Protein AF-A0A9P5SWY0-F1 (afdb_monomer_lite)

Radius of gyration: 19.86 Å; chains: 1; bounding box: 47×44×48 Å

pLDDT: mean 89.3, std 9.1, range [35.5, 97.38]

Sequence (247 aa):
MPRSNERQYQMNRAARQQSATNFVGSQLTKLFLGIHLFTSHPTWGAGDLTKNRATKYGKIRHRDEVYKDIGYTYLVTGVDEAIQDFVLAYHLSGIRRWRHFQRNFEVNVPRVRVPPARVPDLMLVEERLGYRFTDRGLLLQALTKTANPDEPCPTYDRLEYLGDAVLDQVATDLWIARGYDLRKLRDIVSESTCNKAWQAICIESGLWRYILGCDNNNNNNIAAMRAALESEKAQAPDSAYWKRVGK

Foldseek 3Di:
DCLVVLLLVLLLVLLVDLLSQLVLLVLLLLQLLLLVCVLVPVPDFLVRSVVCCVPVQVDFPPSSVLSNVLSSCCSNPRDFRSQQSSCVRRVDPQDHGPVSSVVSCVPRHDQFDDDPVCVVVLVVVCVLVVHDDPRCLLVLQCQECDADPVRGHHHCSSVVSNVLSVQLSVLLSVCSSVNHDSVCSVVSSCLCSDPQLVLVVCLVSVVNVSRPPDDPVVVVVSVVSVVVLVVLCVVDPPVCSSVVSSD

Secondary structure (DSSP, 8-state):
-THHHHHHHHHHHHHT-HHHHHHHHHHHHHHHHHHHHHHH-TT--HHHHHHHHHTTTT--TTHHHHHHHHHHHHHHT-HHHHHHHHHHHHT-TT--SHHHHHHHHHHHSPPPPPPGGGHHHHHHHHHHHT---S-HHHHHHHTBSS--SSS----THHHHHHHHHHHHHHHHHHHHHTT--GGGHHHHHHHHT-HHHHHHHHHHTTGGGG-BT--HHHHHHHHHHHHHHHHHHHHS-HHHHHHHHT-

Structure (mmCIF, N/CA/C/O backbone):
data_AF-A0A9P5SWY0-F1
#
_entry.id   AF-A0A9P5SWY0-F1
#
loop_
_atom_site.group_PDB
_atom_site.id
_atom_site.type_symbol
_atom_site.label_atom_id
_atom_site.label_alt_id
_atom_site.label_comp_id
_atom_site.label_asym_id
_atom_site.label_entity_id
_atom_site.label_seq_id
_atom_site.pdbx_PDB_ins_code
_atom_site.Cartn_x
_atom_site.Cartn_y
_atom_site.Cartn_z
_atom_site.occupancy
_atom_site.B_iso_or_equiv
_atom_site.auth_seq_id
_atom_site.auth_comp_id
_atom_site.auth_asym_id
_atom_site.auth_atom_id
_atom_site.pdbx_PDB_model_num
ATOM 1 N N . MET A 1 1 ? -18.804 -22.043 4.637 1.00 35.50 1 MET A N 1
ATOM 2 C CA . MET A 1 1 ? -17.580 -21.868 5.458 1.00 35.50 1 MET A CA 1
ATOM 3 C C . MET A 1 1 ? -17.845 -20.768 6.490 1.00 35.50 1 MET A C 1
ATOM 5 O O . MET A 1 1 ? -18.121 -19.657 6.060 1.00 35.50 1 MET A O 1
ATOM 9 N N . PRO A 1 2 ? -17.789 -21.025 7.809 1.00 43.34 2 PRO A N 1
ATOM 10 C CA . PRO A 1 2 ? -18.298 -20.131 8.873 1.00 43.34 2 PRO A CA 1
ATOM 11 C C . PRO A 1 2 ? -17.499 -18.827 9.118 1.00 43.34 2 PRO A C 1
ATOM 13 O O . PRO A 1 2 ? -17.709 -18.149 10.119 1.00 43.34 2 PRO A O 1
ATOM 16 N N . ARG A 1 3 ? -16.565 -18.467 8.224 1.00 56.28 3 ARG A N 1
ATOM 17 C CA . ARG A 1 3 ? -15.521 -17.445 8.449 1.00 56.28 3 ARG A CA 1
ATOM 18 C C . ARG A 1 3 ? -16.015 -15.992 8.407 1.00 56.28 3 ARG A C 1
ATOM 20 O O . ARG A 1 3 ? -15.334 -15.116 8.931 1.00 56.28 3 ARG A O 1
ATOM 27 N N . SER A 1 4 ? -17.171 -15.716 7.798 1.00 66.06 4 SER A N 1
ATOM 28 C CA . SER A 1 4 ? -17.721 -14.351 7.722 1.00 66.06 4 SER A CA 1
ATOM 29 C C . SER A 1 4 ? -18.200 -13.846 9.085 1.00 66.06 4 SER A C 1
ATOM 31 O O . SER A 1 4 ? -17.926 -12.703 9.442 1.00 66.06 4 SER A O 1
ATOM 33 N N . ASN A 1 5 ? -18.856 -14.709 9.868 1.00 81.38 5 ASN A N 1
ATOM 34 C CA . ASN A 1 5 ? -19.452 -14.331 11.151 1.00 81.38 5 ASN A CA 1
ATOM 35 C C . ASN A 1 5 ? -18.382 -14.057 12.210 1.00 81.38 5 ASN A C 1
ATOM 37 O O . ASN A 1 5 ? -18.497 -13.100 12.970 1.00 81.38 5 ASN A O 1
ATOM 41 N N . GLU A 1 6 ? -17.313 -14.856 12.224 1.00 86.75 6 GLU A N 1
ATOM 42 C CA . GLU A 1 6 ? -16.191 -14.656 13.142 1.00 86.75 6 GLU A CA 1
ATOM 43 C C . GLU A 1 6 ? -15.409 -13.382 12.807 1.00 86.75 6 GLU A C 1
ATOM 45 O O . GLU A 1 6 ? -15.147 -12.575 13.697 1.00 86.75 6 GLU A O 1
ATOM 50 N N . ARG A 1 7 ? -15.120 -13.132 11.520 1.00 86.69 7 ARG A N 1
ATOM 51 C CA . ARG A 1 7 ? -14.480 -11.880 11.091 1.00 86.69 7 ARG A CA 1
ATOM 52 C C . ARG A 1 7 ? -15.307 -10.666 11.514 1.00 86.69 7 ARG A C 1
ATOM 54 O O . ARG A 1 7 ? -14.761 -9.758 12.134 1.00 86.69 7 ARG A O 1
ATOM 61 N N . GLN A 1 8 ? -16.609 -10.662 11.221 1.00 88.88 8 GLN A N 1
ATOM 62 C CA . GLN A 1 8 ? -17.485 -9.544 11.581 1.00 88.88 8 GLN A CA 1
ATOM 63 C C . GLN A 1 8 ? -17.579 -9.355 13.100 1.00 88.88 8 GLN A C 1
ATOM 65 O O . GLN A 1 8 ? -17.568 -8.227 13.587 1.00 88.88 8 GLN A O 1
ATOM 70 N N . TYR A 1 9 ? -17.612 -10.448 13.865 1.00 90.94 9 TYR A N 1
ATOM 71 C CA . TYR A 1 9 ? -17.572 -10.391 15.323 1.00 90.94 9 TYR A CA 1
ATOM 72 C C . TYR A 1 9 ? -16.304 -9.694 15.834 1.00 90.94 9 TYR A C 1
ATOM 74 O O . TYR A 1 9 ? -16.396 -8.808 16.688 1.00 90.94 9 TYR A O 1
ATOM 82 N N . GLN A 1 10 ? -15.130 -10.040 15.294 1.00 91.69 10 GLN A N 1
ATOM 83 C CA . GLN A 1 10 ? -13.875 -9.408 15.705 1.00 91.69 10 GLN A CA 1
ATOM 84 C C . GLN A 1 10 ? -13.824 -7.919 15.346 1.00 91.69 10 GLN A C 1
ATOM 86 O O . GLN A 1 10 ? -13.381 -7.114 16.169 1.00 91.69 10 GLN A O 1
ATOM 91 N N . MET A 1 11 ? -14.329 -7.541 14.168 1.00 90.56 11 MET A N 1
ATOM 92 C CA . MET A 1 11 ? -14.425 -6.136 13.751 1.00 90.56 11 MET A CA 1
ATOM 93 C C . MET A 1 11 ? -15.355 -5.341 14.683 1.00 90.56 11 MET A C 1
ATOM 95 O O . MET A 1 11 ? -14.953 -4.316 15.236 1.00 90.56 11 MET A O 1
ATOM 99 N N . ASN A 1 12 ? -16.543 -5.873 14.988 1.00 90.25 12 ASN A N 1
ATOM 100 C CA . ASN A 1 12 ? -17.485 -5.253 15.927 1.00 90.25 12 ASN A CA 1
ATOM 101 C C . ASN A 1 12 ? -16.911 -5.144 17.351 1.00 90.25 12 ASN A C 1
ATOM 103 O O . ASN A 1 12 ? -17.169 -4.172 18.061 1.00 90.25 12 ASN A O 1
ATOM 107 N N . ARG A 1 13 ? -16.119 -6.132 17.792 1.00 92.06 13 ARG A N 1
ATOM 108 C CA . ARG A 1 13 ? -15.402 -6.076 19.075 1.00 92.06 13 ARG A CA 1
ATOM 109 C C . ARG A 1 13 ? -14.381 -4.938 19.084 1.00 92.06 13 ARG A C 1
ATOM 111 O O . ARG A 1 13 ? -14.270 -4.246 20.096 1.00 92.06 13 ARG A O 1
ATOM 118 N N . ALA A 1 14 ? -13.663 -4.737 17.980 1.00 88.12 14 ALA A N 1
ATOM 119 C CA . ALA A 1 14 ? -12.695 -3.656 17.847 1.00 88.12 14 ALA A CA 1
ATOM 120 C C . ALA A 1 14 ? -13.348 -2.270 17.851 1.00 88.12 14 ALA A C 1
ATOM 122 O O . ALA A 1 14 ? -12.827 -1.368 18.503 1.00 88.12 14 ALA A O 1
ATOM 123 N N . ALA A 1 15 ? -14.526 -2.124 17.238 1.00 91.56 15 ALA A N 1
ATOM 124 C CA . ALA A 1 15 ? -15.272 -0.864 17.213 1.00 91.56 15 ALA A CA 1
ATOM 125 C C . ALA A 1 15 ? -15.624 -0.323 18.616 1.00 91.56 15 ALA A C 1
ATOM 127 O O . ALA A 1 15 ? -15.806 0.877 18.796 1.00 91.56 15 ALA A O 1
ATOM 128 N N . ARG A 1 16 ? -15.684 -1.192 19.635 1.00 91.19 16 ARG A N 1
ATOM 129 C CA . ARG A 1 16 ? -15.971 -0.810 21.031 1.00 91.19 16 ARG A CA 1
ATOM 130 C C . ARG A 1 16 ? -14.753 -0.272 21.788 1.00 91.19 16 ARG A C 1
ATOM 132 O O . ARG A 1 16 ? -14.904 0.187 22.917 1.00 91.19 16 ARG A O 1
ATOM 139 N N . GLN A 1 17 ? -13.551 -0.356 21.217 1.00 91.31 17 GLN A N 1
ATOM 140 C CA . GLN A 1 17 ? -12.315 0.087 21.863 1.00 91.31 17 GLN A CA 1
ATOM 141 C C . GLN A 1 17 ? -11.783 1.353 21.199 1.00 91.31 17 GLN A C 1
ATOM 143 O O . GLN A 1 17 ? -11.346 1.332 20.051 1.00 91.31 17 GLN A O 1
ATOM 148 N N . GLN A 1 18 ? -11.742 2.450 21.955 1.00 88.12 18 GLN A N 1
ATOM 149 C CA . GLN A 1 18 ? -11.341 3.755 21.427 1.00 88.12 18 GLN A CA 1
ATOM 150 C C . GLN A 1 18 ? -9.896 3.787 20.895 1.00 88.12 18 GLN A C 1
ATOM 152 O O . GLN A 1 18 ? -9.595 4.511 19.948 1.00 88.12 18 GLN A O 1
ATOM 157 N N . SER A 1 19 ? -8.989 3.001 21.482 1.00 89.56 19 SER A N 1
ATOM 158 C CA . SER A 1 19 ? -7.614 2.865 20.987 1.00 89.56 19 SER A CA 1
ATOM 159 C C . SER A 1 19 ? -7.559 2.189 19.614 1.00 89.56 19 SER A C 1
ATOM 161 O O . SER A 1 19 ? -6.777 2.610 18.761 1.00 89.56 19 SER A O 1
ATOM 163 N N . ALA A 1 20 ? -8.403 1.179 19.389 1.00 92.12 20 ALA A N 1
ATOM 164 C CA . ALA A 1 20 ? -8.483 0.456 18.127 1.00 92.12 20 ALA A CA 1
ATOM 165 C C . ALA A 1 20 ? -9.110 1.322 17.032 1.00 92.12 20 ALA A C 1
ATOM 167 O O . ALA A 1 20 ? -8.523 1.434 15.960 1.00 92.12 20 ALA A O 1
ATOM 168 N N . THR A 1 21 ? -10.236 1.991 17.308 1.00 95.44 21 THR A N 1
ATOM 169 C CA . THR A 1 21 ? -10.883 2.879 16.325 1.00 95.44 21 THR A CA 1
ATOM 170 C C . THR A 1 21 ? -9.955 4.013 15.903 1.00 95.44 21 THR A C 1
ATOM 172 O O . THR A 1 21 ? -9.763 4.227 14.711 1.00 95.44 21 THR A O 1
ATOM 175 N N . ASN A 1 22 ? -9.282 4.671 16.852 1.00 95.00 22 ASN A N 1
ATOM 176 C CA . ASN A 1 22 ? -8.323 5.731 16.538 1.00 95.00 22 ASN A CA 1
ATOM 177 C C . ASN A 1 22 ? -7.154 5.231 15.670 1.00 95.00 22 ASN A C 1
ATOM 179 O O . ASN A 1 22 ? -6.753 5.893 14.715 1.00 95.00 22 ASN A O 1
ATOM 183 N N . PHE A 1 23 ? -6.596 4.058 15.987 1.00 95.94 23 PHE A N 1
ATOM 184 C CA . PHE A 1 23 ? -5.501 3.489 15.203 1.00 95.94 23 PHE A CA 1
ATOM 185 C C . PHE A 1 23 ? -5.958 3.101 13.791 1.00 95.94 23 PHE A C 1
ATOM 187 O O . PHE A 1 23 ? -5.350 3.542 12.819 1.00 95.94 23 PHE A O 1
ATOM 194 N N . VAL A 1 24 ? -7.067 2.367 13.668 1.00 96.94 24 VAL A N 1
ATOM 195 C CA . VAL A 1 24 ? -7.646 1.966 12.376 1.00 96.94 24 VAL A CA 1
ATOM 196 C C . VAL A 1 24 ? -7.961 3.189 11.516 1.00 96.94 24 VAL A C 1
ATOM 198 O O . VAL A 1 24 ? -7.563 3.242 10.356 1.00 96.94 24 VAL A O 1
ATOM 201 N N . GLY A 1 25 ? -8.593 4.218 12.083 1.00 96.81 25 GLY A N 1
ATOM 202 C CA . GLY A 1 25 ? -8.879 5.446 11.349 1.00 96.81 25 GLY A CA 1
ATOM 203 C C . GLY A 1 25 ? -7.636 6.222 10.929 1.00 96.81 25 GLY A C 1
ATOM 204 O O . GLY A 1 25 ? -7.621 6.795 9.840 1.00 96.81 25 GLY A O 1
ATOM 205 N N . SER A 1 26 ? -6.560 6.196 11.724 1.00 95.44 26 SER A N 1
ATOM 206 C CA . SER A 1 26 ? -5.282 6.788 11.308 1.00 95.44 26 SER A CA 1
ATOM 207 C C . SER A 1 26 ? -4.663 6.064 10.104 1.00 95.44 26 SER A C 1
ATOM 209 O O . SER A 1 26 ? -4.175 6.724 9.182 1.00 95.44 26 SER A O 1
ATOM 211 N N . GLN A 1 27 ? -4.753 4.728 10.055 1.00 96.12 27 GLN A N 1
ATOM 212 C CA . GLN A 1 27 ? -4.254 3.925 8.935 1.00 96.12 27 GLN A CA 1
ATOM 213 C C . GLN A 1 27 ? -5.110 4.123 7.677 1.00 96.12 27 GLN A C 1
ATOM 215 O O . GLN A 1 27 ? -4.572 4.378 6.598 1.00 96.12 27 GLN A O 1
ATOM 220 N N . LEU A 1 28 ? -6.437 4.131 7.821 1.00 96.38 28 LEU A N 1
ATOM 221 C CA . LEU A 1 28 ? -7.365 4.438 6.729 1.00 96.38 28 LEU A CA 1
ATOM 222 C C . LEU A 1 28 ? -7.162 5.842 6.177 1.00 96.38 28 LEU A C 1
ATOM 224 O O . LEU A 1 28 ? -7.135 6.026 4.967 1.00 96.38 28 LEU A O 1
ATOM 228 N N . THR A 1 29 ? -6.951 6.830 7.044 1.00 95.69 29 THR A N 1
ATOM 229 C CA . THR A 1 29 ? -6.637 8.193 6.613 1.00 95.69 29 THR A CA 1
ATOM 230 C C . THR A 1 29 ? -5.340 8.220 5.806 1.00 95.69 29 THR A C 1
ATOM 232 O O . THR A 1 29 ? -5.301 8.819 4.729 1.00 95.69 29 THR A O 1
ATOM 235 N N . LYS A 1 30 ? -4.276 7.557 6.290 1.00 95.50 30 LYS A N 1
ATOM 236 C CA . LYS A 1 30 ? -2.996 7.439 5.569 1.00 95.50 30 LYS A CA 1
ATOM 237 C C . LYS A 1 30 ? -3.209 6.822 4.183 1.00 95.50 30 LYS A C 1
ATOM 239 O O . LYS A 1 30 ? -2.647 7.333 3.212 1.00 95.50 30 LYS A O 1
ATOM 244 N N . LEU A 1 31 ? -4.040 5.782 4.091 1.00 96.56 31 LEU A N 1
ATOM 245 C CA . LEU A 1 31 ? -4.390 5.098 2.849 1.00 96.56 31 LEU A CA 1
ATOM 246 C C . LEU A 1 31 ? -5.219 5.980 1.907 1.00 96.56 31 LEU A C 1
ATOM 248 O O . LEU A 1 31 ? -4.793 6.225 0.782 1.00 96.56 31 LEU A O 1
ATOM 252 N N . PHE A 1 32 ? -6.371 6.491 2.342 1.00 95.56 32 PHE A N 1
ATOM 253 C CA . PHE A 1 32 ? -7.275 7.284 1.505 1.00 95.56 32 PHE A CA 1
ATOM 254 C C . PHE A 1 32 ? -6.622 8.572 1.019 1.00 95.56 32 PHE A C 1
ATOM 256 O O . PHE A 1 32 ? -6.723 8.913 -0.162 1.00 95.56 32 PHE A O 1
ATOM 263 N N . LEU A 1 33 ? -5.887 9.258 1.897 1.00 95.19 33 LEU A N 1
ATOM 264 C CA . LEU A 1 33 ? -5.133 10.436 1.499 1.00 95.19 33 LEU A CA 1
ATOM 265 C C . LEU A 1 33 ? -3.975 10.065 0.563 1.00 95.19 33 LEU A C 1
ATOM 267 O O . LEU A 1 33 ? -3.725 10.778 -0.406 1.00 95.19 33 LEU A O 1
ATOM 271 N N . GLY A 1 34 ? -3.308 8.931 0.797 1.00 95.94 34 GLY A N 1
ATOM 272 C CA . GLY A 1 34 ? -2.290 8.394 -0.105 1.00 95.94 34 GLY A CA 1
ATOM 273 C C . GLY A 1 34 ? -2.829 8.138 -1.514 1.00 95.94 34 GLY A C 1
ATOM 274 O O . GLY A 1 34 ? -2.243 8.617 -2.484 1.00 95.94 34 GLY A O 1
ATOM 275 N N . ILE A 1 35 ? -3.981 7.469 -1.632 1.00 95.56 35 ILE A N 1
ATOM 276 C CA . ILE A 1 35 ? -4.665 7.218 -2.910 1.00 95.56 35 ILE A CA 1
ATOM 277 C C . ILE A 1 35 ? -5.065 8.542 -3.572 1.00 95.56 35 ILE A C 1
ATOM 279 O O . ILE A 1 35 ? -4.830 8.730 -4.769 1.00 95.56 35 ILE A O 1
ATOM 283 N N . HIS A 1 36 ? -5.640 9.482 -2.811 1.00 94.38 36 HIS A N 1
ATOM 284 C CA . HIS A 1 36 ? -6.029 10.793 -3.331 1.00 94.38 36 HIS A CA 1
ATOM 285 C C . HIS A 1 36 ? -4.841 11.517 -3.969 1.00 94.38 36 HIS A C 1
ATOM 287 O O . HIS A 1 36 ? -4.921 11.928 -5.127 1.00 94.38 36 HIS A O 1
ATOM 293 N N . LEU A 1 37 ? -3.732 11.643 -3.238 1.00 94.75 37 LEU A N 1
ATOM 294 C CA . LEU A 1 37 ? -2.549 12.359 -3.707 1.00 94.75 37 LEU A CA 1
ATOM 295 C C . LEU A 1 37 ? -1.876 11.634 -4.873 1.00 94.75 37 LEU A C 1
ATOM 297 O O . LEU A 1 37 ? -1.524 12.273 -5.862 1.00 94.75 37 LEU A O 1
ATOM 301 N N . PHE A 1 38 ? -1.755 10.307 -4.795 1.00 95.62 38 PHE A N 1
ATOM 302 C CA . PHE A 1 38 ? -1.176 9.488 -5.859 1.00 95.62 38 PHE A CA 1
ATOM 303 C C . PHE A 1 38 ? -1.926 9.660 -7.188 1.00 95.62 38 PHE A C 1
ATOM 305 O O . PHE A 1 38 ? -1.303 9.831 -8.238 1.00 95.62 38 PHE A O 1
ATOM 312 N N . THR A 1 39 ? -3.261 9.652 -7.138 1.00 94.06 39 THR A N 1
ATOM 313 C CA . THR A 1 39 ? -4.117 9.745 -8.331 1.00 94.06 39 THR A CA 1
ATOM 314 C C . THR A 1 39 ? -4.359 11.176 -8.804 1.00 94.06 39 THR A C 1
ATOM 316 O O . THR A 1 39 ? -4.620 11.380 -9.983 1.00 94.06 39 THR A O 1
ATOM 319 N N . SER A 1 40 ? -4.275 12.182 -7.932 1.00 91.62 40 SER A N 1
ATOM 320 C CA . SER A 1 40 ? -4.563 13.583 -8.298 1.00 91.62 40 SER A CA 1
ATOM 321 C C . SER A 1 40 ? -3.312 14.366 -8.704 1.00 91.62 40 SER A C 1
ATOM 323 O O . SER A 1 40 ? -3.420 15.425 -9.319 1.00 91.62 40 SER A O 1
ATOM 325 N N . HIS A 1 41 ? -2.122 13.849 -8.388 1.00 93.25 41 HIS A N 1
ATOM 326 C CA . HIS A 1 41 ? -0.843 14.485 -8.697 1.00 93.25 41 HIS A CA 1
ATOM 327 C C . HIS A 1 41 ? 0.107 13.505 -9.409 1.00 93.25 41 HIS A C 1
ATOM 329 O O . HIS A 1 41 ? 1.083 13.038 -8.816 1.00 93.25 41 HIS A O 1
ATOM 335 N N . PRO A 1 42 ? -0.148 13.173 -10.691 1.00 91.75 42 PRO A N 1
ATOM 336 C CA . PRO A 1 42 ? 0.633 12.174 -11.425 1.00 91.75 42 PRO A CA 1
ATOM 337 C C . PRO A 1 42 ? 2.090 12.578 -11.685 1.00 91.75 42 PRO A C 1
ATOM 339 O O . PRO A 1 42 ? 2.921 11.709 -11.934 1.00 91.75 42 PRO A O 1
ATOM 342 N N . THR A 1 43 ? 2.409 13.870 -11.600 1.00 91.88 43 THR A N 1
ATOM 343 C CA . THR A 1 43 ? 3.763 14.410 -11.799 1.00 91.88 43 THR A CA 1
ATOM 344 C C . THR A 1 43 ? 4.585 14.499 -10.513 1.00 91.88 43 THR A C 1
ATOM 346 O O . THR A 1 43 ? 5.774 14.791 -10.577 1.00 91.88 43 THR A O 1
ATOM 349 N N . TRP A 1 44 ? 3.981 14.270 -9.344 1.00 95.12 44 TRP A N 1
ATOM 350 C CA . TRP A 1 44 ? 4.681 14.356 -8.061 1.00 95.12 44 TRP A CA 1
ATOM 351 C C . TRP A 1 44 ? 5.495 13.099 -7.781 1.00 95.12 44 TRP A C 1
ATOM 353 O O . TRP A 1 44 ? 4.976 11.983 -7.870 1.00 95.12 44 TRP A O 1
ATOM 363 N N . GLY A 1 45 ? 6.748 13.285 -7.364 1.00 94.88 45 GLY A N 1
ATOM 364 C CA . GLY A 1 45 ? 7.580 12.194 -6.865 1.00 94.88 45 GLY A CA 1
ATOM 365 C C . GLY A 1 45 ? 7.126 11.700 -5.486 1.00 94.88 45 GLY A C 1
ATOM 366 O O . GLY A 1 45 ? 6.315 12.334 -4.806 1.00 94.88 45 GLY A O 1
ATOM 367 N N . ALA A 1 46 ? 7.684 10.577 -5.028 1.00 95.50 46 ALA A N 1
ATOM 368 C CA . ALA A 1 46 ? 7.375 10.011 -3.708 1.00 95.50 46 ALA A CA 1
ATOM 369 C C . ALA A 1 46 ? 7.675 10.982 -2.548 1.00 95.50 46 ALA A C 1
ATOM 371 O O . ALA A 1 46 ? 6.919 11.055 -1.572 1.00 95.50 46 ALA A O 1
ATOM 372 N N . GLY A 1 47 ? 8.737 11.785 -2.679 1.00 96.31 47 GLY A N 1
ATOM 373 C CA . GLY A 1 47 ? 9.084 12.834 -1.718 1.00 96.31 47 GLY A CA 1
ATOM 374 C C . GLY A 1 47 ? 8.012 13.922 -1.614 1.00 96.31 47 GLY A C 1
ATOM 375 O O . GLY A 1 47 ? 7.599 14.277 -0.508 1.00 96.31 47 GLY A O 1
ATOM 376 N N . ASP A 1 48 ? 7.490 14.397 -2.748 1.00 97.12 48 ASP A N 1
ATOM 377 C CA . ASP A 1 48 ? 6.414 15.395 -2.782 1.00 97.12 48 ASP A CA 1
ATOM 378 C C . ASP A 1 48 ? 5.118 14.846 -2.188 1.00 97.12 48 ASP A C 1
ATOM 380 O O . ASP A 1 48 ? 4.472 15.526 -1.387 1.00 97.12 48 ASP A O 1
ATOM 384 N N . LEU A 1 49 ? 4.759 13.604 -2.530 1.00 97.00 49 LEU A N 1
ATOM 385 C CA . LEU A 1 49 ? 3.594 12.911 -1.974 1.00 97.00 49 LEU A CA 1
ATOM 386 C C . LEU A 1 49 ? 3.696 12.788 -0.446 1.00 97.00 49 LEU A C 1
ATOM 388 O O . LEU A 1 49 ? 2.740 13.083 0.276 1.00 97.00 49 LEU A O 1
ATOM 392 N N . THR A 1 50 ? 4.872 12.416 0.061 1.00 96.12 50 THR A N 1
ATOM 393 C CA . THR A 1 50 ? 5.142 12.285 1.500 1.00 96.12 50 THR A CA 1
ATOM 394 C C . THR A 1 50 ? 5.066 13.630 2.211 1.00 96.12 50 THR A C 1
ATOM 396 O O . THR A 1 50 ? 4.330 13.776 3.193 1.00 96.12 50 THR A O 1
ATOM 399 N N . LYS A 1 51 ? 5.761 14.641 1.682 1.00 95.94 51 LYS A N 1
ATOM 400 C CA . LYS A 1 51 ? 5.780 15.998 2.233 1.00 95.94 51 LYS A CA 1
ATOM 401 C C . LYS A 1 51 ? 4.378 16.596 2.284 1.00 95.94 51 LYS A C 1
ATOM 403 O O . LYS A 1 51 ? 3.970 17.111 3.324 1.00 95.94 51 LYS A O 1
ATOM 408 N N . ASN A 1 52 ? 3.621 16.524 1.190 1.00 94.62 52 ASN A N 1
ATOM 409 C CA . ASN A 1 52 ? 2.286 17.114 1.108 1.00 94.62 52 ASN A CA 1
ATOM 410 C C . ASN A 1 52 ? 1.252 16.358 1.953 1.00 94.62 52 ASN A C 1
ATOM 412 O O . ASN A 1 52 ? 0.394 17.006 2.558 1.00 94.62 52 ASN A O 1
ATOM 416 N N . ARG A 1 53 ? 1.366 15.026 2.081 1.00 94.38 53 ARG A N 1
ATOM 417 C CA . ARG A 1 53 ? 0.558 14.246 3.033 1.00 94.38 53 ARG A CA 1
ATOM 418 C C . ARG A 1 53 ? 0.802 14.703 4.468 1.00 94.38 53 ARG A C 1
ATOM 420 O O . ARG A 1 53 ? -0.156 14.894 5.199 1.00 94.38 53 ARG A O 1
ATOM 427 N N . ALA A 1 54 ? 2.054 14.925 4.868 1.00 90.25 54 ALA A N 1
ATOM 428 C CA . ALA A 1 54 ? 2.391 15.346 6.232 1.00 90.25 54 ALA A CA 1
ATOM 429 C C . ALA A 1 54 ? 2.057 16.820 6.536 1.00 90.25 54 ALA A C 1
ATOM 431 O O . ALA A 1 54 ? 1.929 17.207 7.698 1.00 90.25 54 ALA A O 1
ATOM 432 N N . THR A 1 55 ? 1.946 17.662 5.506 1.00 89.44 55 THR A N 1
ATOM 433 C CA . THR A 1 55 ? 1.805 19.114 5.669 1.00 89.44 55 THR A CA 1
ATOM 434 C C . THR A 1 55 ? 0.459 19.616 5.169 1.00 89.44 55 THR A C 1
ATOM 436 O O . THR A 1 55 ? -0.469 19.761 5.959 1.00 89.44 55 THR A O 1
ATOM 439 N N . LYS A 1 56 ? 0.358 19.893 3.868 1.00 83.38 56 LYS A N 1
ATOM 440 C CA . LYS A 1 56 ? -0.762 20.593 3.241 1.00 83.38 56 LYS A CA 1
ATOM 441 C C . LYS A 1 56 ? -2.092 19.865 3.416 1.00 83.38 56 LYS A C 1
ATOM 443 O O . LYS A 1 56 ? -3.089 20.519 3.688 1.00 83.38 56 LYS A O 1
ATOM 448 N N . TYR A 1 57 ? -2.099 18.542 3.264 1.00 83.00 57 TYR A N 1
ATOM 449 C CA . TYR A 1 57 ? -3.342 17.770 3.255 1.00 83.00 57 TYR A CA 1
ATOM 450 C C . TYR A 1 57 ? -3.587 16.966 4.531 1.00 83.00 57 TYR A C 1
ATOM 452 O O . TYR A 1 57 ? -4.725 16.610 4.787 1.00 83.00 57 TYR A O 1
ATOM 460 N N . GLY A 1 58 ? -2.564 16.671 5.340 1.00 82.06 58 GLY A N 1
ATOM 461 C CA . GLY A 1 58 ? -2.725 15.876 6.568 1.00 82.06 58 GLY A CA 1
ATOM 462 C C . GLY A 1 58 ? -3.083 16.678 7.816 1.00 82.06 58 GLY A C 1
ATOM 463 O O . GLY A 1 58 ? -3.463 16.092 8.829 1.00 82.06 58 GLY A O 1
ATOM 464 N N . LYS A 1 59 ? -2.947 18.009 7.777 1.00 86.69 59 LYS A N 1
ATOM 465 C CA . LYS A 1 59 ? -3.278 18.880 8.909 1.00 86.69 59 LYS A CA 1
ATOM 466 C C . LYS A 1 59 ? -4.773 19.188 8.918 1.00 86.69 59 LYS A C 1
ATOM 468 O O . LYS A 1 59 ? -5.227 20.079 8.209 1.00 86.69 59 LYS A O 1
ATOM 473 N N . ILE A 1 60 ? -5.507 18.477 9.768 1.00 87.75 60 ILE A N 1
ATOM 474 C CA . ILE A 1 60 ? -6.934 18.698 10.026 1.00 87.75 60 ILE A CA 1
ATOM 475 C C . ILE A 1 60 ? -7.175 19.085 11.489 1.00 87.75 60 ILE A C 1
ATOM 477 O O . ILE A 1 60 ? -6.394 18.733 12.379 1.00 87.75 60 ILE A O 1
ATOM 481 N N . ARG A 1 61 ? -8.255 19.831 11.740 1.00 87.81 61 ARG A N 1
ATOM 482 C CA . ARG A 1 61 ? -8.726 20.119 13.105 1.00 87.81 61 ARG A CA 1
ATOM 483 C C . ARG A 1 61 ? -9.339 18.858 13.710 1.00 87.81 61 ARG A C 1
ATOM 485 O O . ARG A 1 61 ? -9.838 18.019 12.972 1.00 87.81 61 ARG A O 1
ATOM 492 N N . HIS A 1 62 ? -9.294 18.736 15.039 1.00 91.25 62 HIS A N 1
ATOM 493 C CA . HIS A 1 62 ? -9.892 17.605 15.766 1.00 91.25 62 HIS A CA 1
ATOM 494 C C . HIS A 1 62 ? -9.458 16.230 15.225 1.00 91.25 62 HIS A C 1
ATOM 496 O O . HIS A 1 62 ? -10.236 15.285 15.184 1.00 91.25 62 HIS A O 1
ATOM 502 N N . ARG A 1 63 ? -8.193 16.114 14.793 1.00 91.56 63 ARG A N 1
ATOM 503 C CA . ARG A 1 63 ? -7.663 14.937 14.088 1.00 91.56 63 ARG A CA 1
ATOM 504 C C . ARG A 1 63 ? -7.979 13.614 14.788 1.00 91.56 63 ARG A C 1
ATOM 506 O O . ARG A 1 63 ? -8.368 12.656 14.134 1.00 91.56 63 ARG A O 1
ATOM 513 N N . ASP A 1 64 ? -7.811 13.568 16.104 1.00 91.56 64 ASP A N 1
ATOM 514 C CA . ASP A 1 64 ? -8.007 12.340 16.872 1.00 91.56 64 ASP A CA 1
ATOM 515 C C . ASP A 1 64 ? -9.496 11.955 16.990 1.00 91.56 64 ASP A C 1
ATOM 517 O O . ASP A 1 64 ? -9.804 10.781 17.167 1.00 91.56 64 ASP A O 1
ATOM 521 N N . GLU A 1 65 ? -10.426 12.910 16.884 1.00 94.31 65 GLU A N 1
ATOM 522 C CA . GLU A 1 65 ? -11.871 12.637 16.787 1.00 94.31 65 GLU A CA 1
ATOM 523 C C . GLU A 1 65 ? -12.210 12.112 15.391 1.00 94.31 65 GLU A C 1
ATOM 525 O O . GLU A 1 65 ? -12.776 11.031 15.268 1.00 94.31 65 GLU A O 1
ATOM 530 N N . VAL A 1 66 ? -11.720 12.784 14.343 1.00 95.19 66 VAL A N 1
ATOM 531 C CA . VAL A 1 66 ? -11.894 12.350 12.947 1.00 95.19 66 VAL A CA 1
ATOM 532 C C . VAL A 1 66 ? -11.383 10.923 12.728 1.00 95.19 66 VAL A C 1
ATOM 534 O O . VAL A 1 66 ? -12.042 10.116 12.078 1.00 95.19 66 VAL A O 1
ATOM 537 N N . TYR A 1 67 ? -10.223 10.572 13.289 1.00 96.25 67 TYR A N 1
ATOM 538 C CA . TYR A 1 67 ? -9.698 9.208 13.195 1.00 96.25 67 TYR A CA 1
ATOM 539 C C . TYR A 1 67 ? -10.597 8.200 13.911 1.00 96.25 67 TYR A C 1
ATOM 541 O O . TYR A 1 67 ? -10.834 7.114 13.391 1.00 96.25 67 TYR A O 1
ATOM 549 N N . LYS A 1 68 ? -11.128 8.535 15.088 1.00 95.94 68 LYS A N 1
ATOM 550 C CA . LYS A 1 68 ? -12.049 7.636 15.794 1.00 95.94 68 LYS A CA 1
ATOM 551 C C . LYS A 1 68 ? -13.317 7.391 14.987 1.00 95.94 68 LYS A C 1
ATOM 553 O O . LYS A 1 68 ? -13.719 6.234 14.902 1.00 95.94 68 LYS A O 1
ATOM 558 N N . ASP A 1 69 ? -13.884 8.431 14.385 1.00 96.19 69 ASP A N 1
ATOM 559 C CA . ASP A 1 69 ? -15.119 8.335 13.604 1.00 96.19 69 ASP A CA 1
ATOM 560 C C . ASP A 1 69 ? -14.908 7.471 12.356 1.00 96.19 69 ASP A C 1
ATOM 562 O O . ASP A 1 69 ? -15.554 6.434 12.215 1.00 96.19 69 ASP A O 1
ATOM 566 N N . ILE A 1 70 ? -13.898 7.792 11.535 1.00 96.94 70 ILE A N 1
ATOM 567 C CA . ILE A 1 70 ? -13.541 7.003 10.342 1.00 96.94 70 ILE A CA 1
ATOM 568 C C . ILE A 1 70 ? -13.282 5.537 10.715 1.00 96.94 70 ILE A C 1
ATOM 570 O O . ILE A 1 70 ? -13.752 4.618 10.042 1.00 96.94 70 ILE A O 1
ATOM 574 N N . GLY A 1 71 ? -12.517 5.300 11.786 1.00 97.25 71 GLY A N 1
ATOM 575 C CA . GLY A 1 71 ? -12.177 3.952 12.226 1.00 97.25 71 GLY A CA 1
ATOM 576 C C . GLY A 1 71 ? -13.378 3.171 12.756 1.00 97.25 71 GLY A C 1
ATOM 577 O O . GLY A 1 71 ? -13.508 1.984 12.463 1.00 97.25 71 GLY A O 1
ATOM 578 N N . TYR A 1 72 ? -14.268 3.817 13.511 1.00 97.38 72 TYR A N 1
ATOM 579 C CA . TYR A 1 72 ? -15.509 3.206 13.982 1.00 97.38 72 TYR A CA 1
ATOM 580 C C . TYR A 1 72 ? -16.411 2.827 12.804 1.00 97.38 72 TYR A C 1
ATOM 582 O O . TYR A 1 72 ? -16.812 1.666 12.693 1.00 97.38 72 TYR A O 1
ATOM 590 N N . THR A 1 73 ? -16.664 3.773 11.895 1.00 96.88 73 THR A N 1
ATOM 591 C CA . THR A 1 73 ? -17.486 3.558 10.701 1.00 96.88 73 THR A CA 1
ATOM 592 C C . THR A 1 73 ? -16.939 2.404 9.871 1.00 96.88 73 THR A C 1
ATOM 594 O O . THR A 1 73 ? -17.688 1.489 9.527 1.00 96.88 73 THR A O 1
ATOM 597 N N . TYR A 1 74 ? -15.626 2.354 9.641 1.00 96.56 74 TYR A N 1
ATOM 598 C CA . TYR A 1 74 ? -15.001 1.253 8.912 1.00 96.56 74 TYR A CA 1
ATOM 599 C C . TYR A 1 74 ? -15.229 -0.116 9.554 1.00 96.56 74 TYR A C 1
ATOM 601 O O . TYR A 1 74 ? -15.593 -1.070 8.870 1.00 96.56 74 TYR A O 1
ATOM 609 N N . LEU A 1 75 ? -15.024 -0.223 10.867 1.00 95.62 75 LEU A N 1
ATOM 610 C CA . LEU A 1 75 ? -15.133 -1.498 11.576 1.00 95.62 75 LEU A CA 1
ATOM 611 C C . LEU A 1 75 ? -16.574 -2.023 11.631 1.00 95.62 75 LEU A C 1
ATOM 613 O O . LEU A 1 75 ? -16.776 -3.234 11.710 1.00 95.62 75 LEU A O 1
ATOM 617 N N . VAL A 1 76 ? -17.567 -1.131 11.599 1.00 94.12 76 VAL A N 1
ATOM 618 C CA . VAL A 1 76 ? -18.989 -1.498 11.693 1.00 94.12 76 VAL A CA 1
ATOM 619 C C . VAL A 1 76 ? -19.631 -1.676 10.319 1.00 94.12 76 VAL A C 1
ATOM 621 O O . VAL A 1 76 ? -20.378 -2.630 10.115 1.00 94.12 76 VAL A O 1
ATOM 624 N N . THR A 1 77 ? -19.357 -0.761 9.392 1.00 92.62 77 THR A N 1
ATOM 625 C CA . THR A 1 77 ? -20.084 -0.636 8.115 1.00 92.62 77 THR A CA 1
ATOM 626 C C . THR A 1 77 ? -19.220 -0.936 6.895 1.00 92.62 77 THR A C 1
ATOM 628 O O . THR A 1 77 ? -19.724 -1.467 5.909 1.00 92.62 77 THR A O 1
ATOM 631 N N . GLY A 1 78 ? -17.906 -0.735 7.000 1.00 91.69 78 GLY A N 1
ATOM 632 C CA . GLY A 1 78 ? -16.951 -1.027 5.940 1.00 91.69 78 GLY A CA 1
ATOM 633 C C . GLY A 1 78 ? -16.372 0.219 5.276 1.00 91.69 78 GLY A C 1
ATOM 634 O O . GLY A 1 78 ? -16.441 1.341 5.776 1.00 91.69 78 GLY A O 1
ATOM 635 N N . VAL A 1 79 ? -15.696 -0.010 4.151 1.00 91.00 79 VAL A N 1
ATOM 636 C CA . VAL A 1 79 ? -14.842 0.993 3.500 1.00 91.00 79 VAL A CA 1
ATOM 637 C C . VAL A 1 79 ? -15.626 2.130 2.843 1.00 91.00 79 VAL A C 1
ATOM 639 O O . VAL A 1 79 ? -15.150 3.263 2.842 1.00 91.00 79 VAL A O 1
ATOM 642 N N . ASP A 1 80 ? -16.812 1.860 2.298 1.00 90.19 80 ASP A N 1
ATOM 643 C CA . ASP A 1 80 ? -17.553 2.843 1.503 1.00 90.19 80 ASP A CA 1
ATOM 644 C C . ASP A 1 80 ? -18.116 3.983 2.359 1.00 90.19 80 ASP A C 1
ATOM 646 O O . ASP A 1 80 ? -18.056 5.147 1.954 1.00 90.19 80 ASP A O 1
ATOM 650 N N . GLU A 1 81 ? -18.617 3.674 3.550 1.00 93.12 81 GLU A N 1
ATOM 651 C CA . GLU A 1 81 ? -19.083 4.650 4.530 1.00 93.12 81 GLU A CA 1
ATOM 652 C C . GLU A 1 81 ? -17.903 5.403 5.153 1.00 93.12 81 GLU A C 1
ATOM 654 O O . GLU A 1 81 ? -17.929 6.630 5.228 1.00 93.12 81 GLU A O 1
ATOM 659 N N . ALA A 1 82 ? -16.811 4.709 5.491 1.00 95.00 82 ALA A N 1
ATOM 660 C CA . ALA A 1 82 ? -15.617 5.345 6.052 1.00 95.00 82 ALA A CA 1
ATOM 661 C C . ALA A 1 82 ? -14.976 6.368 5.091 1.00 95.00 82 ALA A C 1
ATOM 663 O O . ALA A 1 82 ? -14.408 7.374 5.523 1.00 95.00 82 ALA A O 1
ATOM 664 N N . ILE A 1 83 ? -15.082 6.149 3.774 1.00 93.81 83 ILE A N 1
ATOM 665 C CA . ILE A 1 83 ? -14.655 7.127 2.762 1.00 93.81 83 ILE A CA 1
ATOM 666 C C . ILE A 1 83 ? -15.495 8.401 2.826 1.00 93.81 83 ILE A C 1
ATOM 668 O O . ILE A 1 83 ? -14.960 9.480 2.577 1.00 93.81 83 ILE A O 1
ATOM 672 N N . GLN A 1 84 ? -16.788 8.307 3.137 1.00 92.38 84 GLN A N 1
ATOM 673 C CA . GLN A 1 84 ? -17.649 9.487 3.237 1.00 92.38 84 GLN A CA 1
ATOM 674 C C . GLN A 1 84 ? -17.227 10.354 4.423 1.00 92.38 84 GLN A C 1
ATOM 676 O O . GLN A 1 84 ? -17.034 11.557 4.238 1.00 92.38 84 GLN A O 1
ATOM 681 N N . ASP A 1 85 ? -16.973 9.742 5.581 1.00 94.19 85 ASP A N 1
ATOM 682 C CA . ASP A 1 85 ? -16.450 10.437 6.764 1.00 94.19 85 ASP A CA 1
ATOM 683 C C . ASP A 1 85 ? -15.114 11.125 6.458 1.00 94.19 85 ASP A C 1
ATOM 685 O O . ASP A 1 85 ? -14.925 12.311 6.738 1.00 94.19 85 ASP A O 1
ATOM 689 N N . PHE A 1 86 ? -14.204 10.410 5.788 1.00 94.75 86 PHE A N 1
ATOM 690 C CA . PHE A 1 86 ? -12.924 10.961 5.351 1.00 94.75 86 PHE A CA 1
ATOM 691 C C . PHE A 1 86 ? -13.091 12.152 4.396 1.00 94.75 86 PHE A C 1
ATOM 693 O O . PHE A 1 86 ? -12.473 13.198 4.591 1.00 94.75 86 PHE A O 1
ATOM 700 N N . VAL A 1 87 ? -13.934 12.029 3.370 1.00 92.69 87 VAL A N 1
ATOM 701 C CA . VAL A 1 87 ? -14.182 13.102 2.393 1.00 92.69 87 VAL A CA 1
ATOM 702 C C . VAL A 1 87 ? -14.746 14.348 3.072 1.00 92.69 87 VAL A C 1
ATOM 704 O O . VAL A 1 87 ? -14.323 15.458 2.738 1.00 92.69 87 VAL A O 1
ATOM 707 N N . LEU A 1 88 ? -15.677 14.173 4.014 1.00 91.12 88 LEU A N 1
ATOM 708 C CA . LEU A 1 88 ? -16.272 15.271 4.771 1.00 91.12 88 LEU A CA 1
ATOM 709 C C . LEU A 1 88 ? -15.227 15.973 5.642 1.00 91.12 88 LEU A C 1
ATOM 711 O O . LEU A 1 88 ? -15.136 17.200 5.599 1.00 91.12 88 LEU A O 1
ATOM 715 N N . ALA A 1 89 ? -14.402 15.212 6.364 1.00 92.50 89 ALA A N 1
ATOM 716 C CA . ALA A 1 89 ? -13.385 15.762 7.256 1.00 92.50 89 ALA A CA 1
ATOM 717 C C . ALA A 1 89 ? -12.230 16.467 6.520 1.00 92.50 89 ALA A C 1
ATOM 719 O O . ALA A 1 89 ? -11.690 17.457 7.013 1.00 92.50 89 ALA A O 1
ATOM 720 N N . TYR A 1 90 ? -11.850 15.975 5.337 1.00 92.00 90 TYR A N 1
ATOM 721 C CA . TYR A 1 90 ? -10.746 16.522 4.537 1.00 92.00 90 TYR A CA 1
ATOM 722 C C . TYR A 1 90 ? -11.199 17.497 3.441 1.00 92.00 90 TYR A C 1
ATOM 724 O O . TYR A 1 90 ? -10.363 18.008 2.695 1.00 92.00 90 TYR A O 1
ATOM 732 N N . HIS A 1 91 ? -12.505 17.765 3.335 1.00 88.94 91 HIS A N 1
ATOM 733 C CA . HIS A 1 91 ? -13.106 18.648 2.330 1.00 88.94 91 HIS A CA 1
ATOM 734 C C . HIS A 1 91 ? -12.647 18.346 0.892 1.00 88.94 91 HIS A C 1
ATOM 736 O O . HIS A 1 91 ? -12.395 19.251 0.090 1.00 88.94 91 HIS A O 1
ATOM 742 N N . LEU A 1 92 ? -12.524 17.060 0.548 1.00 86.50 92 LEU A N 1
ATOM 743 C CA . LEU A 1 92 ? -12.057 16.659 -0.777 1.00 86.50 92 LEU A CA 1
ATOM 744 C C . LEU A 1 92 ? -13.151 16.887 -1.822 1.00 86.50 92 LEU A C 1
ATOM 746 O O . LEU A 1 92 ? -14.206 16.252 -1.807 1.00 86.50 92 LEU A O 1
ATOM 750 N N . SER A 1 93 ? -12.886 17.778 -2.775 1.00 81.94 93 SER A N 1
ATOM 751 C CA . SER A 1 93 ? -13.784 17.996 -3.909 1.00 81.94 93 SER A CA 1
ATOM 752 C C . SER A 1 93 ? -13.673 16.854 -4.931 1.00 81.94 93 SER A C 1
ATOM 754 O O . SER A 1 93 ? -12.613 16.265 -5.134 1.00 81.94 93 SER A O 1
ATOM 756 N N . GLY A 1 94 ? -14.795 16.495 -5.563 1.00 82.44 94 GLY A N 1
ATOM 757 C CA . GLY A 1 94 ? -14.843 15.477 -6.625 1.00 82.44 94 GLY A CA 1
ATOM 758 C C . GLY A 1 94 ? -14.811 14.014 -6.158 1.00 82.44 94 GLY A C 1
ATOM 759 O O . GLY A 1 94 ? -15.164 13.123 -6.930 1.00 82.44 94 GLY A O 1
ATOM 760 N N . ILE A 1 95 ? -14.493 13.737 -4.893 1.00 86.75 95 ILE A N 1
ATOM 761 C CA . ILE A 1 95 ? -14.485 12.380 -4.325 1.00 86.75 95 ILE A CA 1
ATOM 762 C C . ILE A 1 95 ? -15.678 12.222 -3.388 1.00 86.75 95 ILE A C 1
ATOM 764 O O . ILE A 1 95 ? -15.990 13.123 -2.626 1.00 86.75 95 ILE A O 1
ATOM 768 N N . ARG A 1 96 ? -16.399 11.101 -3.495 1.00 83.50 96 ARG A N 1
ATOM 769 C CA . ARG A 1 96 ? -17.560 10.792 -2.634 1.00 83.50 96 ARG A CA 1
ATOM 770 C C . ARG A 1 96 ? -17.662 9.320 -2.255 1.00 83.50 96 ARG A C 1
ATOM 772 O O . ARG A 1 96 ? -18.286 8.995 -1.258 1.00 83.50 96 ARG A O 1
ATOM 779 N N . ARG A 1 97 ? -17.128 8.436 -3.097 1.00 87.25 97 ARG A N 1
ATOM 780 C CA . ARG A 1 97 ? -17.150 6.976 -2.945 1.00 87.25 97 ARG A CA 1
ATOM 781 C C . ARG A 1 97 ? -15.902 6.396 -3.593 1.00 87.25 97 ARG A C 1
ATOM 783 O O . ARG A 1 97 ? -15.285 7.070 -4.427 1.00 87.25 97 ARG A O 1
ATOM 790 N N . TRP A 1 98 ? -15.604 5.134 -3.297 1.00 88.88 98 TRP A N 1
ATOM 791 C CA . TRP A 1 98 ? -14.452 4.408 -3.836 1.00 88.88 98 TRP A CA 1
ATOM 792 C C . TRP A 1 98 ? -14.259 4.572 -5.352 1.00 88.88 98 TRP A C 1
ATOM 794 O O . TRP A 1 98 ? -13.170 4.904 -5.817 1.00 88.88 98 TRP A O 1
ATOM 804 N N . ARG A 1 99 ? -15.340 4.451 -6.136 1.00 90.06 99 ARG A 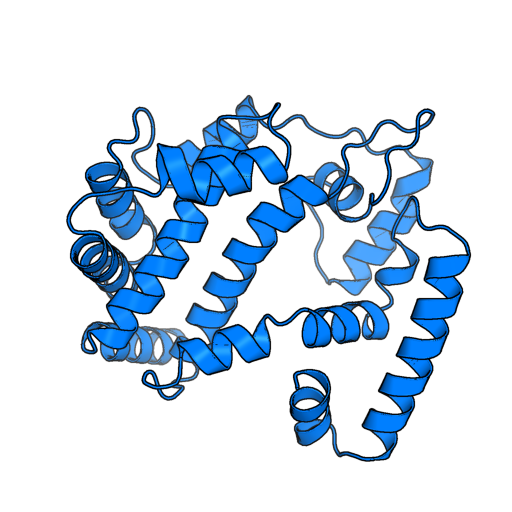N 1
ATOM 805 C CA . ARG A 1 99 ? -15.304 4.554 -7.608 1.00 90.06 99 ARG A CA 1
ATOM 806 C C . ARG A 1 99 ? -14.674 5.854 -8.133 1.00 90.06 99 ARG A C 1
ATOM 808 O O . ARG A 1 99 ? -14.169 5.874 -9.250 1.00 90.06 99 ARG A O 1
ATOM 815 N N . HIS A 1 100 ? -14.697 6.950 -7.373 1.00 90.25 100 HIS A N 1
ATOM 816 C CA . HIS A 1 100 ? -14.066 8.199 -7.814 1.00 90.25 100 HIS A CA 1
ATOM 817 C C . HIS A 1 100 ? -12.536 8.129 -7.740 1.00 90.25 100 HIS A C 1
ATOM 819 O O . HIS A 1 100 ? -11.874 8.661 -8.626 1.00 90.25 100 HIS A O 1
ATOM 825 N N . PHE A 1 101 ? -11.971 7.413 -6.759 1.00 91.25 101 PHE A N 1
ATOM 826 C CA . PHE A 1 101 ? -10.536 7.116 -6.744 1.00 91.25 101 PHE A CA 1
ATOM 827 C C . PHE A 1 101 ? -10.138 6.267 -7.948 1.00 91.25 101 PHE A C 1
ATOM 829 O O . PHE A 1 101 ? -9.158 6.582 -8.617 1.00 91.25 101 PHE A O 1
ATOM 836 N N . GLN A 1 102 ? -10.934 5.240 -8.262 1.00 91.25 102 GLN A N 1
ATOM 837 C CA . GLN A 1 102 ? -10.708 4.398 -9.436 1.00 91.25 102 GLN A CA 1
ATOM 838 C C . GLN A 1 102 ? -10.736 5.217 -10.733 1.00 91.25 102 GLN A C 1
ATOM 840 O O . GLN A 1 102 ? -9.825 5.109 -11.545 1.00 91.25 102 GLN A O 1
ATOM 845 N N . ARG A 1 103 ? -11.729 6.097 -10.906 1.00 93.06 103 ARG A N 1
ATOM 846 C CA . ARG A 1 103 ? -11.791 6.979 -12.078 1.00 93.06 103 ARG A CA 1
ATOM 847 C C . ARG A 1 103 ? -10.570 7.897 -12.167 1.00 93.06 103 ARG A C 1
ATOM 849 O O . ARG A 1 103 ? -10.015 8.058 -13.248 1.00 93.06 103 ARG A O 1
ATOM 856 N N . ASN A 1 104 ? -10.140 8.491 -11.053 1.00 93.19 104 ASN A N 1
ATOM 857 C CA . ASN A 1 104 ? -8.937 9.325 -11.043 1.00 93.19 104 ASN A CA 1
ATOM 858 C C . ASN A 1 104 ? -7.692 8.510 -11.406 1.00 93.19 104 ASN A C 1
ATOM 860 O O . ASN A 1 104 ? -6.843 9.007 -12.135 1.00 93.19 104 ASN A O 1
ATOM 864 N N . PHE A 1 105 ? -7.592 7.264 -10.942 1.00 92.88 105 PHE A N 1
ATOM 865 C CA . PHE A 1 105 ? -6.524 6.355 -11.343 1.00 92.88 105 PHE A CA 1
ATOM 866 C C . PHE A 1 105 ? -6.539 6.112 -12.859 1.00 92.88 105 PHE A C 1
ATOM 868 O O . PHE A 1 105 ? -5.534 6.339 -13.521 1.00 92.88 105 PHE A O 1
ATOM 875 N N . GLU A 1 106 ? -7.688 5.732 -13.418 1.00 92.88 106 GLU A N 1
ATOM 876 C CA . GLU A 1 106 ? -7.845 5.432 -14.848 1.00 92.88 106 GLU A CA 1
ATOM 877 C C . GLU A 1 106 ? -7.541 6.631 -15.758 1.00 92.88 106 GLU A C 1
ATOM 879 O O . GLU A 1 106 ? -7.025 6.445 -16.858 1.00 92.88 106 GLU A O 1
ATOM 884 N N . VAL A 1 107 ? -7.863 7.849 -15.310 1.00 92.50 107 VAL A N 1
ATOM 885 C CA . VAL A 1 107 ? -7.666 9.081 -16.088 1.00 92.50 107 VAL A CA 1
ATOM 886 C C . VAL A 1 107 ? -6.258 9.651 -15.920 1.00 92.50 107 VAL A C 1
ATOM 888 O O . VAL A 1 107 ? -5.667 10.107 -16.896 1.00 92.50 107 VAL A O 1
ATOM 891 N N . ASN A 1 108 ? -5.719 9.657 -14.698 1.00 93.12 108 ASN A N 1
ATOM 892 C CA . ASN A 1 108 ? -4.516 10.427 -14.381 1.00 93.12 108 ASN A CA 1
ATOM 893 C C . ASN A 1 108 ? -3.245 9.580 -14.291 1.00 93.12 108 ASN A C 1
ATOM 895 O O . ASN A 1 108 ? -2.157 10.143 -14.394 1.00 93.12 108 ASN A O 1
ATOM 899 N N . VAL A 1 109 ? -3.338 8.267 -14.057 1.00 89.12 109 VAL A N 1
ATOM 900 C CA . VAL A 1 109 ? -2.155 7.408 -13.900 1.00 89.12 109 VAL A CA 1
ATOM 901 C C . VAL A 1 109 ? -1.766 6.834 -15.266 1.00 89.12 109 VAL A C 1
ATOM 903 O O . VAL A 1 109 ? -2.529 6.052 -15.836 1.00 89.12 109 VAL A O 1
ATOM 906 N N . PRO A 1 110 ? -0.594 7.205 -15.821 1.00 86.75 110 PRO A N 1
ATOM 907 C CA . PRO A 1 110 ? -0.192 6.748 -17.145 1.00 86.75 110 PRO A CA 1
ATOM 908 C C . PRO A 1 110 ? 0.042 5.240 -17.164 1.00 86.75 110 PRO A C 1
ATOM 910 O O . PRO A 1 110 ? 0.703 4.694 -16.279 1.00 86.75 110 PRO A O 1
ATOM 913 N N . ARG A 1 111 ? -0.438 4.572 -18.215 1.00 90.69 111 ARG A N 1
ATOM 914 C CA . ARG A 1 111 ? -0.127 3.159 -18.443 1.00 90.69 111 ARG A CA 1
ATOM 915 C C . ARG A 1 111 ? 1.295 3.012 -18.959 1.00 90.69 111 ARG A C 1
ATOM 917 O O . ARG A 1 111 ? 1.670 3.626 -19.958 1.00 90.69 111 ARG A O 1
ATOM 924 N N . VAL A 1 112 ? 2.064 2.155 -18.302 1.00 91.69 112 VAL A N 1
ATOM 925 C CA . VAL A 1 112 ? 3.417 1.807 -18.733 1.00 91.69 112 VAL A CA 1
ATOM 926 C C . VAL A 1 112 ? 3.326 0.749 -19.828 1.00 91.69 112 VAL A C 1
ATOM 928 O O . VAL A 1 112 ? 2.711 -0.303 -19.651 1.00 91.69 112 VAL A O 1
ATOM 931 N N . ARG A 1 113 ? 3.959 1.010 -20.974 1.00 92.31 113 ARG A N 1
ATOM 932 C CA . ARG A 1 113 ? 4.090 0.009 -22.035 1.00 92.31 113 ARG A CA 1
ATOM 933 C C . ARG A 1 113 ? 5.101 -1.048 -21.602 1.00 92.31 113 ARG A C 1
ATOM 935 O O . ARG A 1 113 ? 6.244 -0.718 -21.312 1.00 92.31 113 ARG A O 1
ATOM 942 N N . VAL A 1 114 ? 4.697 -2.313 -21.626 1.00 94.00 114 VAL A N 1
ATOM 943 C CA . VAL A 1 114 ? 5.592 -3.442 -21.345 1.00 94.00 114 VAL A CA 1
ATOM 944 C C . VAL A 1 114 ? 6.364 -3.816 -22.617 1.00 94.00 114 VAL A C 1
ATOM 946 O O . VAL A 1 114 ? 5.729 -4.171 -23.617 1.00 94.00 114 VAL A O 1
ATOM 949 N N . PRO A 1 115 ? 7.708 -3.759 -22.619 1.00 92.50 115 PRO A N 1
ATOM 950 C CA . PRO A 1 115 ? 8.503 -4.257 -23.736 1.00 92.50 115 PRO A CA 1
ATOM 951 C C . PRO A 1 115 ? 8.333 -5.778 -23.891 1.00 92.50 115 PRO A C 1
ATOM 953 O O . PRO A 1 115 ? 8.349 -6.484 -22.880 1.00 92.50 115 PRO A O 1
ATOM 956 N N . PRO A 1 116 ? 8.231 -6.323 -25.121 1.00 93.38 116 PRO A N 1
ATOM 957 C CA . PRO A 1 116 ? 8.099 -7.767 -25.337 1.00 93.38 116 PRO A CA 1
ATOM 958 C C . PRO A 1 116 ? 9.194 -8.596 -24.654 1.00 93.38 116 PRO A C 1
ATOM 960 O O . PRO A 1 116 ? 8.905 -9.656 -24.106 1.00 93.38 116 PRO A O 1
ATOM 963 N N . ALA A 1 117 ? 10.424 -8.076 -24.611 1.00 91.44 117 ALA A N 1
ATOM 964 C CA . ALA A 1 117 ? 11.561 -8.719 -23.953 1.00 91.44 117 ALA A CA 1
ATOM 965 C C . ALA A 1 117 ? 11.371 -8.910 -22.436 1.00 91.44 117 ALA A C 1
ATOM 967 O O . ALA A 1 117 ? 11.958 -9.819 -21.863 1.00 91.44 1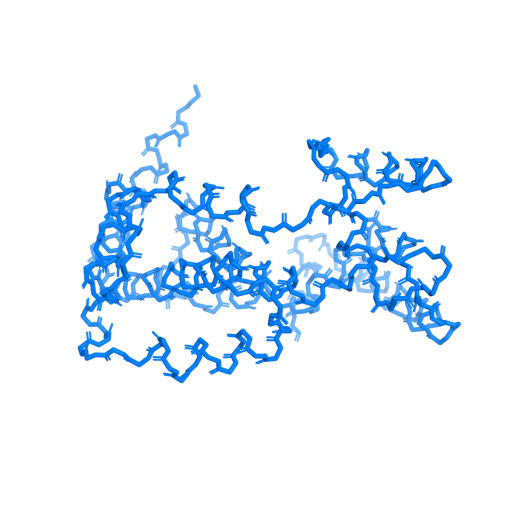17 ALA A O 1
ATOM 968 N N . ARG A 1 118 ? 10.531 -8.091 -21.786 1.00 92.50 118 ARG A N 1
ATOM 969 C CA . ARG A 1 118 ? 10.245 -8.177 -20.344 1.00 92.50 118 ARG A CA 1
ATOM 970 C C . ARG A 1 118 ? 9.111 -9.139 -20.009 1.00 92.50 118 ARG A C 1
ATOM 972 O O . ARG A 1 118 ? 8.982 -9.544 -18.860 1.00 92.50 118 ARG A O 1
ATOM 979 N N . VAL A 1 119 ? 8.280 -9.513 -20.982 1.00 93.06 119 VAL A N 1
ATOM 980 C CA . VAL A 1 119 ? 7.089 -10.345 -20.741 1.00 93.06 119 VAL A CA 1
ATOM 981 C C . VAL A 1 119 ? 7.422 -11.684 -20.061 1.00 93.06 119 VAL A C 1
ATOM 983 O O . VAL A 1 119 ? 6.720 -12.009 -19.101 1.00 93.06 119 VAL A O 1
ATOM 986 N N . PRO A 1 120 ? 8.467 -12.439 -20.465 1.00 94.31 120 PRO A N 1
ATOM 987 C CA . PRO A 1 120 ? 8.807 -13.702 -19.806 1.00 94.31 120 PRO A CA 1
ATOM 988 C C . PRO A 1 120 ? 9.132 -13.536 -18.316 1.00 94.31 120 PRO A C 1
ATOM 990 O O . PRO A 1 120 ? 8.601 -14.274 -17.488 1.00 94.31 120 PRO A O 1
ATOM 993 N N . ASP A 1 121 ? 9.932 -12.526 -17.963 1.00 94.00 121 ASP A N 1
ATOM 994 C CA . ASP A 1 121 ? 10.298 -12.240 -16.572 1.00 94.00 121 ASP A CA 1
ATOM 995 C C . ASP A 1 121 ? 9.067 -11.886 -15.734 1.00 94.00 121 ASP A C 1
ATOM 997 O O . ASP A 1 121 ? 8.876 -12.415 -14.638 1.00 94.00 121 ASP A O 1
ATOM 1001 N N . LEU A 1 122 ? 8.182 -11.040 -16.272 1.00 96.19 122 LEU A N 1
ATOM 1002 C CA . LEU A 1 122 ? 6.946 -10.663 -15.587 1.00 96.19 122 LEU A CA 1
ATOM 1003 C C . LEU A 1 122 ? 6.022 -11.867 -15.376 1.00 96.19 122 LEU A C 1
ATOM 1005 O O . LEU A 1 122 ? 5.403 -11.969 -14.322 1.00 96.19 122 LEU A O 1
ATOM 1009 N N . MET A 1 123 ? 5.949 -12.802 -16.328 1.00 96.94 123 MET A N 1
ATOM 1010 C CA . MET A 1 123 ? 5.165 -14.032 -16.165 1.00 96.94 123 MET A CA 1
ATOM 1011 C C . MET A 1 123 ? 5.709 -14.932 -15.051 1.00 96.94 123 MET A C 1
ATOM 1013 O O . MET A 1 123 ? 4.919 -15.497 -14.297 1.00 96.94 123 MET A O 1
ATOM 1017 N N . LEU A 1 124 ? 7.034 -15.037 -14.907 1.00 96.12 124 LEU A N 1
ATOM 1018 C CA . LEU A 1 124 ? 7.651 -15.780 -13.802 1.00 96.12 124 LEU A CA 1
ATOM 1019 C C . LEU A 1 124 ? 7.349 -15.128 -12.449 1.00 96.12 124 LEU A C 1
ATOM 1021 O O . LEU A 1 124 ? 7.114 -15.822 -11.459 1.00 96.12 124 LEU A O 1
ATOM 1025 N N . VAL A 1 125 ? 7.326 -13.795 -12.395 1.00 96.75 125 VAL A N 1
ATOM 1026 C CA . VAL A 1 125 ? 6.919 -13.065 -11.188 1.00 96.75 125 VAL A CA 1
ATOM 1027 C C . VAL A 1 125 ? 5.438 -13.303 -10.878 1.00 96.75 125 VAL A C 1
ATOM 1029 O O . VAL A 1 125 ? 5.106 -13.600 -9.733 1.00 96.75 125 VAL A O 1
ATOM 1032 N N . GLU A 1 126 ? 4.551 -13.248 -11.875 1.00 97.25 126 GLU A N 1
ATOM 1033 C CA . GLU A 1 126 ? 3.123 -13.572 -11.717 1.00 97.25 126 GLU A CA 1
ATOM 1034 C C . GLU A 1 126 ? 2.904 -14.992 -11.175 1.00 97.25 126 GLU A C 1
ATOM 1036 O O . GLU A 1 126 ? 2.081 -15.198 -10.281 1.00 97.25 126 GLU A O 1
ATOM 1041 N N . GLU A 1 127 ? 3.659 -15.968 -11.684 1.00 95.69 127 GLU A N 1
ATOM 1042 C CA . GLU A 1 127 ? 3.621 -17.354 -11.217 1.00 95.69 127 GLU A CA 1
ATOM 1043 C C . GLU A 1 127 ? 4.069 -17.469 -9.757 1.00 95.69 127 GLU A C 1
ATOM 1045 O O . GLU A 1 127 ? 3.359 -18.059 -8.942 1.00 95.69 127 GLU A O 1
ATOM 1050 N N . ARG A 1 128 ? 5.196 -16.840 -9.396 1.00 94.31 128 ARG A N 1
ATOM 1051 C CA . ARG A 1 128 ? 5.709 -16.821 -8.015 1.00 94.31 128 ARG A CA 1
ATOM 1052 C C . ARG A 1 128 ? 4.742 -16.171 -7.032 1.00 94.31 128 ARG A C 1
ATOM 1054 O O . ARG A 1 128 ? 4.635 -16.624 -5.896 1.00 94.31 128 ARG A O 1
ATOM 1061 N N . LEU A 1 129 ? 4.058 -15.111 -7.454 1.00 94.38 129 LEU A N 1
ATOM 1062 C CA . LEU A 1 129 ? 3.061 -14.415 -6.640 1.00 94.38 129 LEU A CA 1
ATOM 1063 C C . LEU A 1 129 ? 1.711 -15.144 -6.603 1.00 94.38 129 LEU A C 1
ATOM 1065 O O . LEU A 1 129 ? 0.865 -14.810 -5.776 1.00 94.38 129 LEU A O 1
ATOM 1069 N N . GLY A 1 130 ? 1.479 -16.104 -7.505 1.00 95.25 130 GLY A N 1
ATOM 1070 C CA . GLY A 1 130 ? 0.169 -16.726 -7.694 1.00 95.25 130 GLY A CA 1
ATOM 1071 C C . GLY A 1 130 ? -0.903 -15.730 -8.153 1.00 95.25 130 GLY A C 1
ATOM 1072 O O . GLY A 1 130 ? -2.088 -15.939 -7.893 1.00 95.25 130 GLY A O 1
ATOM 1073 N N . TYR A 1 131 ? -0.505 -14.633 -8.807 1.00 96.50 131 TYR A N 1
ATOM 1074 C CA . TYR A 1 131 ? -1.391 -13.535 -9.188 1.00 96.50 131 TYR A CA 1
ATOM 1075 C C . TYR A 1 131 ? -1.082 -13.044 -10.602 1.00 96.50 131 TYR A C 1
ATOM 1077 O O . TYR A 1 131 ? 0.059 -12.723 -10.924 1.00 96.50 131 TYR A O 1
ATOM 1085 N N . ARG A 1 132 ? -2.117 -12.951 -11.447 1.00 96.94 132 ARG A N 1
ATOM 1086 C CA . ARG A 1 132 ? -2.015 -12.389 -12.802 1.00 96.94 132 ARG A CA 1
ATOM 1087 C C . ARG A 1 132 ? -2.454 -10.931 -12.787 1.00 96.94 132 ARG A C 1
ATOM 1089 O O . ARG A 1 132 ? -3.600 -10.640 -12.448 1.00 96.94 132 ARG A O 1
ATOM 1096 N N . PHE A 1 133 ? -1.566 -10.025 -13.181 1.00 96.25 133 PHE A N 1
ATOM 1097 C CA . PHE A 1 133 ? -1.861 -8.601 -13.216 1.00 96.25 133 PHE A CA 1
ATOM 1098 C C . PHE A 1 133 ? -2.660 -8.250 -14.470 1.00 96.25 133 PHE A C 1
ATOM 1100 O O . PHE A 1 133 ? -2.261 -8.553 -15.594 1.00 96.25 133 PHE A O 1
ATOM 1107 N N . THR A 1 134 ? -3.765 -7.529 -14.282 1.00 94.69 134 THR A N 1
ATOM 1108 C CA . THR A 1 134 ? -4.518 -6.928 -15.394 1.00 94.69 134 THR A CA 1
ATOM 1109 C C . THR A 1 134 ? -3.690 -5.864 -16.118 1.00 94.69 134 THR A C 1
ATOM 1111 O O . THR A 1 134 ? -3.774 -5.739 -17.337 1.00 94.69 134 THR A O 1
ATOM 1114 N N . ASP A 1 135 ? -2.865 -5.120 -15.375 1.00 94.50 135 ASP A N 1
ATOM 1115 C CA . ASP A 1 135 ? -1.908 -4.155 -15.913 1.00 94.50 135 ASP A CA 1
ATOM 1116 C C . ASP A 1 135 ? -0.482 -4.550 -15.511 1.00 94.50 135 ASP A C 1
ATOM 1118 O O . ASP A 1 135 ? -0.009 -4.256 -14.411 1.00 94.50 135 ASP A O 1
ATOM 1122 N N . ARG A 1 136 ? 0.217 -5.233 -16.424 1.00 96.19 136 ARG A N 1
ATOM 1123 C CA . ARG A 1 136 ? 1.627 -5.609 -16.245 1.00 96.19 136 ARG A CA 1
ATOM 1124 C C . ARG A 1 136 ? 2.578 -4.410 -16.265 1.00 96.19 136 ARG A C 1
ATOM 1126 O O . ARG A 1 136 ? 3.719 -4.551 -15.837 1.00 96.19 136 ARG A O 1
ATOM 1133 N N . GLY A 1 137 ? 2.128 -3.242 -16.721 1.00 95.56 137 GLY A N 1
ATOM 1134 C CA . GLY A 1 137 ? 2.899 -2.007 -16.655 1.00 95.56 137 GLY A CA 1
ATOM 1135 C C . GLY A 1 137 ? 3.153 -1.563 -15.214 1.00 95.56 137 GLY A C 1
ATOM 1136 O O . GLY A 1 137 ? 4.260 -1.136 -14.895 1.00 95.56 137 GLY A O 1
ATOM 1137 N N . LEU A 1 138 ? 2.175 -1.750 -14.321 1.00 95.69 138 LEU A N 1
ATOM 1138 C CA . LEU A 1 138 ? 2.348 -1.497 -12.885 1.00 95.69 138 LEU A CA 1
ATOM 1139 C C . LEU A 1 138 ? 3.334 -2.479 -12.247 1.00 95.69 138 LEU A C 1
ATOM 1141 O O . LEU A 1 138 ? 4.128 -2.078 -11.401 1.00 95.69 138 LEU A O 1
ATOM 1145 N N . LEU A 1 139 ? 3.309 -3.749 -12.667 1.00 96.94 139 LEU A N 1
ATOM 1146 C CA . LEU A 1 139 ? 4.277 -4.742 -12.200 1.00 96.94 139 LEU A CA 1
ATOM 1147 C C . LEU A 1 139 ? 5.697 -4.388 -12.662 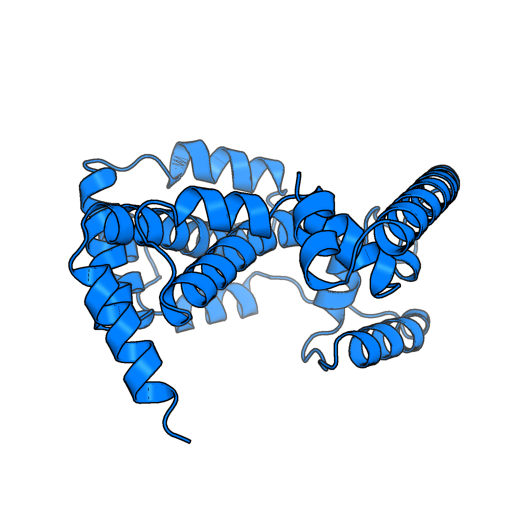1.00 96.94 139 LEU A C 1
ATOM 1149 O O . LEU A 1 139 ? 6.625 -4.424 -11.861 1.00 96.94 139 LEU A O 1
ATOM 1153 N N . LEU A 1 140 ? 5.861 -3.988 -13.927 1.00 96.00 140 LEU A N 1
ATOM 1154 C CA . LEU A 1 140 ? 7.146 -3.524 -14.449 1.00 96.00 140 LEU A CA 1
ATOM 1155 C C . LEU A 1 140 ? 7.660 -2.302 -13.673 1.00 96.00 140 LEU A C 1
ATOM 1157 O O . LEU A 1 140 ? 8.820 -2.284 -13.263 1.00 96.00 140 LEU A O 1
ATOM 1161 N N . GLN A 1 141 ? 6.793 -1.319 -13.413 1.00 95.62 141 GLN A N 1
ATOM 1162 C CA . GLN A 1 141 ? 7.137 -0.158 -12.592 1.00 95.62 141 GLN A CA 1
ATOM 1163 C C . GLN A 1 141 ? 7.572 -0.575 -11.180 1.00 95.62 141 GLN A C 1
ATOM 1165 O O . GLN A 1 141 ? 8.592 -0.099 -10.693 1.00 95.62 141 GLN A O 1
ATOM 1170 N N . ALA A 1 142 ? 6.839 -1.488 -10.535 1.00 96.06 142 ALA A N 1
ATOM 1171 C CA . ALA A 1 142 ? 7.152 -1.973 -9.189 1.00 96.06 142 ALA A CA 1
ATOM 1172 C C . ALA A 1 142 ? 8.504 -2.704 -9.101 1.00 96.06 142 ALA A C 1
ATOM 1174 O O . ALA A 1 142 ? 9.106 -2.753 -8.032 1.00 96.06 142 ALA A O 1
ATOM 1175 N N . LEU A 1 143 ? 8.995 -3.247 -10.218 1.00 94.75 143 LEU A N 1
ATOM 1176 C CA . LEU A 1 143 ? 10.299 -3.902 -10.314 1.00 94.75 143 LEU A CA 1
ATOM 1177 C C . LEU A 1 143 ? 11.424 -2.953 -10.757 1.00 94.75 143 LEU A C 1
ATOM 1179 O O . LEU A 1 143 ? 12.577 -3.370 -10.796 1.00 94.75 143 LEU A O 1
ATOM 1183 N N . THR A 1 144 ? 11.138 -1.690 -11.084 1.00 93.94 144 THR A N 1
ATOM 1184 C CA . THR A 1 144 ? 12.126 -0.757 -11.648 1.00 93.94 144 THR A CA 1
ATOM 1185 C C . THR A 1 144 ? 12.699 0.168 -10.575 1.00 93.94 144 THR A C 1
ATOM 1187 O O . THR A 1 144 ? 12.040 1.109 -10.138 1.00 93.94 144 THR A O 1
ATOM 1190 N N . LYS A 1 145 ? 13.949 -0.071 -10.157 1.00 91.31 145 LYS A N 1
ATOM 1191 C CA . LYS A 1 145 ? 14.663 0.772 -9.178 1.00 91.31 145 LYS A CA 1
ATOM 1192 C C . LYS A 1 145 ? 15.222 2.047 -9.797 1.00 91.31 145 LYS A C 1
ATOM 1194 O O . LYS A 1 145 ? 15.179 3.114 -9.196 1.00 91.31 145 LYS A O 1
ATOM 1199 N N . THR A 1 146 ? 15.774 1.936 -10.998 1.00 89.06 146 THR A N 1
ATOM 1200 C CA . THR A 1 146 ? 16.400 3.053 -11.708 1.00 89.06 146 THR A CA 1
ATOM 1201 C C . THR A 1 146 ? 15.898 3.066 -13.137 1.00 89.06 146 THR A C 1
ATOM 1203 O O . THR A 1 146 ? 15.826 2.019 -13.780 1.00 89.06 146 THR A O 1
ATOM 1206 N N . ALA A 1 147 ? 15.525 4.250 -13.619 1.00 84.38 147 ALA A N 1
ATOM 1207 C CA . ALA A 1 147 ? 15.029 4.417 -14.974 1.00 84.38 147 ALA A CA 1
ATOM 1208 C C . ALA A 1 147 ? 16.123 4.066 -15.994 1.00 84.38 147 ALA A C 1
ATOM 1210 O O . ALA A 1 147 ? 17.261 4.523 -15.878 1.00 84.38 147 ALA A O 1
ATOM 1211 N N . ASN A 1 148 ? 15.758 3.275 -17.001 1.00 82.88 148 ASN A N 1
ATOM 1212 C CA . ASN A 1 148 ? 16.611 2.978 -18.144 1.00 82.88 148 ASN A CA 1
ATOM 1213 C C . ASN A 1 148 ? 16.263 3.941 -19.297 1.00 82.88 148 ASN A C 1
ATOM 1215 O O . ASN A 1 148 ? 15.096 3.970 -19.695 1.00 82.88 148 ASN A O 1
ATOM 1219 N N . PRO A 1 149 ? 17.222 4.707 -19.852 1.00 81.44 149 PRO A N 1
ATOM 1220 C CA . PRO A 1 149 ? 16.974 5.558 -21.017 1.00 81.44 149 PRO A CA 1
ATOM 1221 C C . PRO A 1 149 ? 16.413 4.800 -22.229 1.00 81.44 149 PRO A C 1
ATOM 1223 O O . PRO A 1 149 ? 15.560 5.335 -22.935 1.00 81.44 149 PRO A O 1
ATOM 1226 N N . ASP A 1 150 ? 16.843 3.553 -22.434 1.00 80.44 150 ASP A N 1
ATOM 1227 C CA . ASP A 1 150 ? 16.447 2.734 -23.588 1.00 80.44 150 ASP A CA 1
ATOM 1228 C C . ASP A 1 150 ? 15.074 2.063 -23.398 1.00 80.44 150 ASP A C 1
ATOM 1230 O O . ASP A 1 150 ? 14.388 1.718 -24.360 1.00 80.44 150 ASP A O 1
ATOM 1234 N N . GLU A 1 151 ? 14.646 1.900 -22.144 1.00 81.75 151 GLU A N 1
ATOM 1235 C CA . GLU A 1 151 ? 13.356 1.323 -21.757 1.00 81.75 151 GLU A CA 1
ATOM 1236 C C . GLU A 1 151 ? 12.696 2.224 -20.700 1.00 81.75 151 GLU A C 1
ATOM 1238 O O . GLU A 1 151 ? 12.696 1.887 -19.510 1.00 81.75 151 GLU A O 1
ATOM 1243 N N . PRO A 1 152 ? 12.155 3.393 -21.100 1.00 81.00 152 PRO A N 1
ATOM 1244 C CA . PRO A 1 152 ? 11.654 4.380 -20.157 1.00 81.00 152 PRO A CA 1
ATOM 1245 C C . PRO A 1 152 ? 10.453 3.828 -19.382 1.00 81.00 152 PRO A C 1
ATOM 1247 O O . PRO A 1 152 ? 9.341 3.698 -19.896 1.00 81.00 152 PRO A O 1
ATOM 1250 N N . CYS A 1 153 ? 10.695 3.529 -18.111 1.00 88.94 153 CYS A N 1
ATOM 1251 C CA . CYS A 1 153 ? 9.709 3.113 -17.128 1.00 88.94 153 CYS A CA 1
ATOM 1252 C C . CYS A 1 153 ? 9.898 3.970 -15.866 1.00 88.94 153 CYS A C 1
ATOM 1254 O O . CYS A 1 153 ? 11.043 4.188 -15.455 1.00 88.94 153 CYS A O 1
ATOM 1256 N N . PRO A 1 154 ? 8.818 4.485 -15.248 1.00 91.19 154 PRO A N 1
ATOM 1257 C CA . PRO A 1 154 ? 8.926 5.148 -13.955 1.00 91.19 154 PRO A CA 1
ATOM 1258 C C . PRO A 1 154 ? 9.537 4.216 -12.900 1.00 91.19 154 PRO A C 1
ATOM 1260 O O . PRO A 1 154 ? 9.374 2.999 -12.969 1.00 91.19 154 PRO A O 1
ATOM 1263 N N . THR A 1 155 ? 10.199 4.784 -11.895 1.00 94.31 155 THR A N 1
ATOM 1264 C CA . THR A 1 155 ? 10.700 4.008 -10.756 1.00 94.31 155 THR A CA 1
ATOM 1265 C C . THR A 1 155 ? 9.560 3.588 -9.822 1.00 94.31 155 THR A C 1
ATOM 1267 O O . THR A 1 155 ? 8.450 4.149 -9.848 1.00 94.31 155 THR A O 1
ATOM 1270 N N . TYR A 1 156 ? 9.830 2.596 -8.972 1.00 95.44 156 TYR A N 1
ATOM 1271 C CA . TYR A 1 156 ? 8.849 2.074 -8.024 1.00 95.44 156 TYR A CA 1
ATOM 1272 C C . TYR A 1 156 ? 8.489 3.061 -6.902 1.00 95.44 156 TYR A C 1
ATOM 1274 O O . TYR A 1 156 ? 7.484 2.844 -6.236 1.00 95.44 156 TYR A O 1
ATOM 1282 N N . ASP A 1 157 ? 9.244 4.145 -6.683 1.00 95.62 157 ASP A N 1
ATOM 1283 C CA . ASP A 1 157 ? 9.151 4.989 -5.474 1.00 95.62 157 ASP A CA 1
ATOM 1284 C C . ASP A 1 157 ? 7.722 5.487 -5.179 1.00 95.62 157 ASP A C 1
ATOM 1286 O O . ASP A 1 157 ? 7.266 5.530 -4.034 1.00 95.62 157 ASP A O 1
ATOM 1290 N N . ARG A 1 158 ? 6.965 5.864 -6.221 1.00 96.00 158 ARG A N 1
ATOM 1291 C CA . ARG A 1 158 ? 5.564 6.300 -6.052 1.00 96.00 158 ARG A CA 1
ATOM 1292 C C . ARG A 1 158 ? 4.645 5.146 -5.645 1.00 96.00 158 ARG A C 1
ATOM 1294 O O . ARG A 1 158 ? 3.687 5.371 -4.905 1.00 96.00 158 ARG A O 1
ATOM 1301 N N . LEU A 1 159 ? 4.914 3.938 -6.143 1.00 96.69 159 LEU A N 1
ATOM 1302 C CA . LEU A 1 159 ? 4.196 2.725 -5.756 1.00 96.69 159 LEU A CA 1
ATOM 1303 C C . LEU A 1 159 ? 4.592 2.278 -4.348 1.00 96.69 159 LEU A C 1
ATOM 1305 O O . LEU A 1 159 ? 3.709 1.862 -3.612 1.00 96.69 159 LEU A O 1
ATOM 1309 N N . GLU A 1 160 ? 5.855 2.431 -3.938 1.00 96.62 160 GLU A N 1
ATOM 1310 C CA . GLU A 1 160 ? 6.302 2.186 -2.558 1.00 96.62 160 GLU A CA 1
ATOM 1311 C C . GLU A 1 160 ? 5.554 3.091 -1.573 1.00 96.62 160 GLU A C 1
ATOM 1313 O O . GLU A 1 160 ? 4.970 2.604 -0.608 1.00 96.62 160 GLU A O 1
ATOM 1318 N N . TYR A 1 161 ? 5.472 4.394 -1.866 1.00 96.62 161 TYR A N 1
ATOM 1319 C CA . TYR A 1 161 ? 4.720 5.353 -1.052 1.00 96.62 161 TYR A CA 1
ATOM 1320 C C . TYR A 1 161 ? 3.269 4.916 -0.779 1.00 96.62 161 TYR A C 1
ATOM 1322 O O . TYR A 1 161 ? 2.759 5.092 0.334 1.00 96.62 161 TYR A O 1
ATOM 1330 N N . LEU A 1 162 ? 2.584 4.398 -1.804 1.00 96.81 162 LEU A N 1
ATOM 1331 C CA . LEU A 1 162 ? 1.205 3.925 -1.683 1.00 96.81 162 LEU A CA 1
ATOM 1332 C C . LEU A 1 162 ? 1.148 2.534 -1.038 1.00 96.81 162 LEU A C 1
ATOM 1334 O O . LEU A 1 162 ? 0.292 2.284 -0.190 1.00 96.81 162 LEU A O 1
ATOM 1338 N N . GLY A 1 163 ? 2.067 1.652 -1.427 1.00 96.50 163 GLY A N 1
ATOM 1339 C CA . GLY A 1 163 ? 2.184 0.275 -0.967 1.00 96.50 163 GLY A CA 1
ATOM 1340 C C . GLY A 1 163 ? 2.392 0.175 0.538 1.00 96.50 163 GLY A C 1
ATOM 1341 O O . GLY A 1 163 ? 1.748 -0.656 1.165 1.00 96.50 163 GLY A O 1
ATOM 1342 N N . ASP A 1 164 ? 3.181 1.073 1.130 1.00 94.69 164 ASP A N 1
ATOM 1343 C CA . ASP A 1 164 ? 3.376 1.178 2.582 1.00 94.69 164 ASP A CA 1
ATOM 1344 C C . ASP A 1 164 ? 2.044 1.400 3.329 1.00 94.69 164 ASP A C 1
ATOM 1346 O O . ASP A 1 164 ? 1.716 0.706 4.291 1.00 94.69 164 ASP A O 1
ATOM 1350 N N . ALA A 1 165 ? 1.199 2.310 2.831 1.00 96.00 165 ALA A N 1
ATOM 1351 C CA . ALA A 1 165 ? -0.111 2.568 3.430 1.00 96.00 165 ALA A CA 1
ATOM 1352 C C . ALA A 1 165 ? -1.099 1.404 3.230 1.00 96.00 165 ALA A C 1
ATOM 1354 O O . ALA A 1 165 ? -1.888 1.103 4.127 1.00 96.00 165 ALA A O 1
ATOM 1355 N N . VAL A 1 166 ? -1.062 0.750 2.062 1.00 96.38 166 VAL A N 1
ATOM 1356 C CA . VAL A 1 166 ? -1.877 -0.445 1.779 1.00 96.38 166 VAL A CA 1
ATOM 1357 C C . VAL A 1 166 ? -1.479 -1.587 2.707 1.00 96.38 166 VAL A C 1
ATOM 1359 O O . VAL A 1 166 ? -2.342 -2.225 3.309 1.00 96.38 166 VAL A O 1
ATOM 1362 N N . LEU A 1 167 ? -0.179 -1.831 2.837 1.00 95.75 167 LEU A N 1
ATOM 1363 C CA . LEU A 1 167 ? 0.371 -2.919 3.621 1.00 95.75 167 LEU A CA 1
ATOM 1364 C C . LEU A 1 167 ? 0.014 -2.779 5.104 1.00 95.75 167 LEU A C 1
ATOM 1366 O O . LEU A 1 167 ? -0.478 -3.740 5.699 1.00 95.75 167 LEU A O 1
ATOM 1370 N N . ASP A 1 168 ? 0.171 -1.586 5.680 1.00 95.56 168 ASP A N 1
ATOM 1371 C CA . ASP A 1 168 ? -0.222 -1.356 7.068 1.00 95.56 168 ASP A CA 1
ATOM 1372 C C . ASP A 1 168 ? -1.719 -1.605 7.300 1.00 95.56 168 ASP A C 1
ATOM 1374 O O . ASP A 1 168 ? -2.103 -2.182 8.322 1.00 95.56 168 ASP A O 1
ATOM 1378 N N . GLN A 1 169 ? -2.581 -1.175 6.371 1.00 96.38 169 GLN A N 1
ATOM 1379 C CA . GLN A 1 169 ? -4.025 -1.366 6.506 1.00 96.38 169 GLN A CA 1
ATOM 1380 C C . GLN A 1 169 ? -4.406 -2.847 6.389 1.00 96.38 169 GLN A C 1
ATOM 1382 O O . GLN A 1 169 ? -5.190 -3.347 7.195 1.00 96.38 169 GLN A O 1
ATOM 1387 N N . VAL A 1 170 ? -3.815 -3.577 5.438 1.00 96.25 170 VAL A N 1
ATOM 1388 C CA . VAL A 1 170 ? -4.045 -5.022 5.280 1.00 96.25 170 VAL A CA 1
ATOM 1389 C C . VAL A 1 170 ? -3.554 -5.791 6.508 1.00 96.25 170 VAL A C 1
ATOM 1391 O O . VAL A 1 170 ? -4.259 -6.675 6.996 1.00 96.25 170 VAL A O 1
ATOM 1394 N N . ALA A 1 171 ? -2.380 -5.448 7.045 1.00 95.88 171 ALA A N 1
ATOM 1395 C CA . ALA A 1 171 ? -1.875 -6.033 8.284 1.00 95.88 171 ALA A CA 1
ATOM 1396 C C . ALA A 1 171 ? -2.812 -5.737 9.467 1.00 95.88 171 ALA A C 1
ATOM 1398 O O . ALA A 1 171 ? -3.136 -6.640 10.240 1.00 95.88 171 ALA A O 1
ATOM 1399 N N . THR A 1 172 ? -3.304 -4.500 9.573 1.00 96.31 172 THR A N 1
ATOM 1400 C CA . THR A 1 172 ? -4.271 -4.084 10.600 1.00 96.31 172 THR A CA 1
ATOM 1401 C C . THR A 1 172 ? -5.538 -4.940 10.551 1.00 96.31 172 THR A C 1
ATOM 1403 O O . THR A 1 172 ? -5.912 -5.550 11.558 1.00 96.31 172 THR A O 1
ATOM 1406 N N . ASP A 1 173 ? -6.150 -5.068 9.373 1.00 95.31 173 ASP A N 1
ATOM 1407 C CA . ASP A 1 173 ? -7.336 -5.901 9.161 1.00 95.31 173 ASP A CA 1
ATOM 1408 C C . ASP A 1 173 ? -7.087 -7.368 9.516 1.00 95.31 173 ASP A C 1
ATOM 1410 O O . ASP A 1 173 ? -7.926 -8.022 10.141 1.00 95.31 173 ASP A O 1
ATOM 1414 N N . LEU A 1 174 ? -5.930 -7.894 9.111 1.00 95.25 174 LEU A N 1
ATOM 1415 C CA . LEU A 1 174 ? -5.548 -9.283 9.318 1.00 95.25 174 LEU A CA 1
ATOM 1416 C C . LEU A 1 174 ? -5.410 -9.616 10.808 1.00 95.25 174 LEU A C 1
ATOM 1418 O O . LEU A 1 174 ? -5.903 -10.655 11.255 1.00 95.25 174 LEU A O 1
ATOM 1422 N N . TRP A 1 175 ? -4.763 -8.745 11.585 1.00 95.44 175 TRP A N 1
ATOM 1423 C CA . TRP A 1 175 ? -4.581 -8.945 13.023 1.00 95.44 175 TRP A CA 1
ATOM 1424 C C . TRP A 1 175 ? -5.888 -8.795 13.803 1.00 95.44 175 TRP A C 1
ATOM 1426 O O . TRP A 1 175 ? -6.153 -9.604 14.698 1.00 95.44 175 TRP A O 1
ATOM 1436 N N . ILE A 1 176 ? -6.746 -7.840 13.425 1.00 94.69 176 ILE A N 1
ATOM 1437 C CA . ILE A 1 176 ? -8.091 -7.714 14.006 1.00 94.69 176 ILE A CA 1
ATOM 1438 C C . ILE A 1 176 ? -8.914 -8.965 13.701 1.00 94.69 176 ILE A C 1
ATOM 1440 O O . ILE A 1 176 ? -9.465 -9.569 14.619 1.00 94.69 176 ILE A O 1
ATOM 1444 N N . ALA A 1 177 ? -8.952 -9.405 12.439 1.00 92.69 177 ALA A N 1
ATOM 1445 C CA . ALA A 1 177 ? -9.713 -10.582 12.023 1.00 92.69 177 ALA A CA 1
ATOM 1446 C C . ALA A 1 177 ? -9.257 -11.870 12.730 1.00 92.69 177 ALA A C 1
ATOM 1448 O O . ALA A 1 177 ? -10.069 -12.765 12.951 1.00 92.69 177 ALA A O 1
ATOM 1449 N N . ARG A 1 178 ? -7.980 -11.956 13.122 1.00 92.50 178 ARG A N 1
ATOM 1450 C CA . ARG A 1 178 ? -7.421 -13.059 13.925 1.00 92.50 178 ARG A CA 1
ATOM 1451 C C . ARG A 1 178 ? -7.670 -12.934 15.429 1.00 92.50 178 ARG A C 1
ATOM 1453 O O . ARG A 1 178 ? -7.211 -13.778 16.192 1.00 92.50 178 ARG A O 1
ATOM 1460 N N . GLY A 1 179 ? -8.372 -11.894 15.870 1.00 90.44 179 GLY A N 1
ATOM 1461 C CA . GLY A 1 179 ? -8.722 -11.693 17.272 1.00 90.44 179 GLY A CA 1
ATOM 1462 C C . GLY A 1 179 ? -7.555 -11.259 18.161 1.00 90.44 179 GLY A C 1
ATOM 1463 O O . GLY A 1 179 ? -7.657 -11.420 19.380 1.00 90.44 179 GLY A O 1
ATOM 1464 N N . TYR A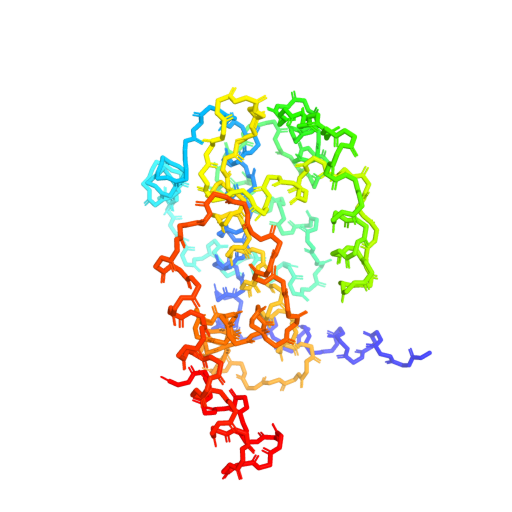 1 180 ? -6.484 -10.695 17.586 1.00 90.62 180 TYR A N 1
ATOM 1465 C CA . TYR A 1 180 ? -5.302 -10.241 18.325 1.00 90.62 180 TYR A CA 1
ATOM 1466 C C . TYR A 1 180 ? -5.645 -9.208 19.414 1.00 90.62 180 TYR A C 1
ATOM 1468 O O . TYR A 1 180 ? -6.691 -8.552 19.373 1.00 90.62 180 TYR A O 1
ATOM 1476 N N . ASP A 1 181 ? -4.760 -9.059 20.403 1.00 89.69 181 ASP A N 1
ATOM 1477 C CA . ASP A 1 181 ? -4.923 -8.066 21.467 1.00 89.69 181 ASP A CA 1
ATOM 1478 C C . ASP A 1 181 ? -4.829 -6.649 20.893 1.00 89.69 181 ASP A C 1
ATOM 1480 O O . ASP A 1 181 ? -3.756 -6.167 20.529 1.00 89.69 181 ASP A O 1
ATOM 1484 N N . LEU A 1 182 ? -5.971 -5.965 20.847 1.00 89.69 182 LEU A N 1
ATOM 1485 C CA . LEU A 1 182 ? -6.100 -4.644 20.240 1.00 89.69 182 LEU A CA 1
ATOM 1486 C C . LEU A 1 182 ? -5.277 -3.564 20.957 1.00 89.69 182 LEU A C 1
ATOM 1488 O O . LEU A 1 182 ? -4.917 -2.561 20.345 1.00 89.69 182 LEU A O 1
ATOM 1492 N N . ARG A 1 183 ? -4.906 -3.783 22.227 1.00 88.00 183 ARG A N 1
ATOM 1493 C CA . ARG A 1 183 ? -4.007 -2.884 22.974 1.00 88.00 183 ARG A CA 1
ATOM 1494 C C . ARG A 1 183 ? -2.589 -2.875 22.406 1.00 88.00 183 ARG A C 1
ATOM 1496 O O . ARG A 1 183 ? -1.876 -1.900 22.596 1.00 88.00 183 ARG A O 1
ATOM 1503 N N . LYS A 1 184 ? -2.207 -3.944 21.704 1.00 91.88 184 LYS A N 1
ATOM 1504 C CA . LYS A 1 184 ? -0.900 -4.141 21.060 1.00 91.88 184 LYS A CA 1
ATOM 1505 C C . LYS A 1 184 ? -0.990 -4.075 19.535 1.00 91.88 184 LYS A C 1
ATOM 1507 O O . LYS A 1 184 ? -0.051 -4.470 18.851 1.00 91.88 184 LYS A O 1
ATOM 1512 N N . LEU A 1 185 ? -2.125 -3.624 18.990 1.00 93.12 185 LEU A N 1
ATOM 1513 C CA . LEU A 1 185 ? -2.380 -3.634 17.548 1.00 93.12 185 LEU A CA 1
ATOM 1514 C C . LEU A 1 185 ? -1.351 -2.798 16.778 1.00 93.12 185 LEU A C 1
ATOM 1516 O O . LEU A 1 185 ? -0.856 -3.233 15.746 1.00 93.12 185 LEU A O 1
ATOM 1520 N N . ARG A 1 186 ? -0.993 -1.625 17.310 1.00 93.25 186 ARG A N 1
ATOM 1521 C CA . ARG A 1 186 ? 0.033 -0.761 16.715 1.00 93.25 186 ARG A CA 1
ATOM 1522 C C . ARG A 1 186 ? 1.381 -1.471 16.617 1.00 93.25 186 ARG A C 1
ATOM 1524 O O . ARG A 1 186 ? 1.993 -1.460 15.554 1.00 93.25 186 ARG A O 1
ATOM 1531 N N . ASP A 1 187 ? 1.807 -2.083 17.716 1.00 92.62 187 ASP A N 1
ATOM 1532 C CA . ASP A 1 187 ? 3.117 -2.722 17.818 1.00 92.62 187 ASP A CA 1
ATOM 1533 C C . ASP A 1 187 ? 3.204 -3.911 16.862 1.00 92.62 187 ASP A C 1
ATOM 1535 O O . ASP A 1 187 ? 4.129 -3.988 16.062 1.00 92.62 187 ASP A O 1
ATOM 1539 N N . ILE A 1 188 ? 2.189 -4.785 16.854 1.00 92.25 188 ILE A N 1
ATOM 1540 C CA . ILE A 1 188 ? 2.203 -5.961 15.975 1.00 92.25 188 ILE A CA 1
ATOM 1541 C C . ILE A 1 188 ? 2.130 -5.582 14.495 1.00 92.25 188 ILE A C 1
ATOM 1543 O O . ILE A 1 188 ? 2.764 -6.239 13.673 1.00 92.25 188 ILE A O 1
ATOM 1547 N N . VAL A 1 189 ? 1.385 -4.525 14.144 1.00 94.12 189 VAL A N 1
ATOM 1548 C CA . VAL A 1 189 ? 1.347 -4.027 12.765 1.00 94.12 189 VAL A CA 1
ATOM 1549 C C . VAL A 1 189 ? 2.737 -3.541 12.378 1.00 94.12 189 VAL A C 1
ATOM 1551 O O . VAL A 1 189 ? 3.282 -4.069 11.416 1.00 94.12 189 VAL A O 1
ATOM 1554 N N . SER A 1 190 ? 3.353 -2.672 13.187 1.00 92.06 190 SER A N 1
ATOM 1555 C CA . SER A 1 190 ? 4.706 -2.155 12.947 1.00 92.06 190 SER A CA 1
ATOM 1556 C C . SER A 1 190 ? 5.772 -3.252 12.861 1.00 92.06 190 SER A C 1
ATOM 1558 O O . SER A 1 190 ? 6.688 -3.148 12.050 1.00 92.06 190 SER A O 1
ATOM 1560 N N . GLU A 1 191 ? 5.684 -4.293 13.688 1.00 89.88 191 GLU A N 1
ATOM 1561 C CA . GLU A 1 191 ? 6.588 -5.447 13.629 1.00 89.88 191 GLU A CA 1
ATOM 1562 C C . GLU A 1 191 ? 6.359 -6.275 12.354 1.00 89.88 191 GLU A C 1
ATOM 1564 O O . GLU A 1 191 ? 7.310 -6.755 11.743 1.00 89.88 191 GLU A O 1
ATOM 1569 N N . SER A 1 192 ? 5.103 -6.430 11.923 1.00 90.19 192 SER A N 1
ATOM 1570 C CA . SER A 1 192 ? 4.745 -7.217 10.734 1.00 90.19 192 SER A CA 1
ATOM 1571 C C . SER A 1 192 ? 4.979 -6.496 9.401 1.00 90.19 192 SER A C 1
ATOM 1573 O O . SER A 1 192 ? 5.091 -7.149 8.362 1.00 90.19 192 SER A O 1
ATOM 1575 N N . THR A 1 193 ? 5.063 -5.165 9.415 1.00 92.56 193 THR A N 1
ATOM 1576 C CA . THR A 1 193 ? 5.288 -4.331 8.225 1.00 92.56 193 THR A CA 1
ATOM 1577 C C . THR A 1 193 ? 6.688 -3.724 8.180 1.00 92.56 193 THR A C 1
ATOM 1579 O O . THR A 1 193 ? 6.972 -2.872 7.345 1.00 92.56 193 THR A O 1
ATOM 1582 N N . CYS A 1 194 ? 7.609 -4.195 9.028 1.00 90.44 194 CYS A N 1
ATOM 1583 C CA . CYS A 1 194 ? 8.969 -3.676 9.056 1.00 90.44 194 CYS A CA 1
ATOM 1584 C C . CYS A 1 194 ? 9.782 -4.080 7.811 1.00 90.44 194 CYS A C 1
ATOM 1586 O O . CYS A 1 194 ? 9.622 -5.169 7.246 1.00 90.44 194 CYS A O 1
ATOM 1588 N N . ASN A 1 195 ? 10.735 -3.224 7.429 1.00 90.75 195 ASN A N 1
ATOM 1589 C CA . ASN A 1 195 ? 11.598 -3.452 6.265 1.00 90.75 195 ASN A CA 1
ATOM 1590 C C . ASN A 1 195 ? 12.351 -4.786 6.332 1.00 90.75 195 ASN A C 1
ATOM 1592 O O . ASN A 1 195 ? 12.526 -5.432 5.304 1.00 90.75 195 ASN A O 1
ATOM 1596 N N . LYS A 1 196 ? 12.772 -5.224 7.527 1.00 87.81 196 LYS A N 1
ATOM 1597 C CA . LYS A 1 196 ? 13.487 -6.498 7.704 1.00 87.81 196 LYS A CA 1
ATOM 1598 C C . LYS A 1 196 ? 12.615 -7.700 7.331 1.00 87.81 196 LYS A C 1
ATOM 1600 O O . LYS A 1 196 ? 13.070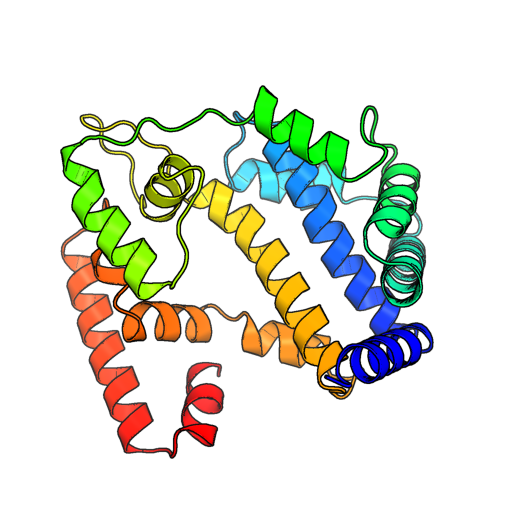 -8.584 6.607 1.00 87.81 196 LYS A O 1
ATOM 1605 N N . ALA A 1 197 ? 11.351 -7.709 7.764 1.00 87.69 197 ALA A N 1
ATOM 1606 C CA . ALA A 1 197 ? 10.409 -8.778 7.439 1.00 87.69 197 ALA A CA 1
ATOM 1607 C C . ALA A 1 197 ? 10.166 -8.862 5.924 1.00 87.69 197 ALA A C 1
ATOM 1609 O O . ALA A 1 197 ? 10.268 -9.938 5.334 1.00 87.69 197 ALA A O 1
ATOM 1610 N N . TRP A 1 198 ? 9.923 -7.722 5.273 1.00 89.94 198 TRP A N 1
ATOM 1611 C CA . TRP A 1 198 ? 9.666 -7.672 3.830 1.00 89.94 198 TRP A CA 1
ATOM 1612 C C . TRP A 1 198 ? 10.908 -7.924 2.981 1.00 89.94 198 TRP A C 1
ATOM 1614 O O . TRP A 1 198 ? 10.813 -8.558 1.930 1.00 89.94 198 TRP A O 1
ATOM 1624 N N . GLN A 1 199 ? 12.085 -7.526 3.459 1.00 89.50 199 GLN A N 1
ATOM 1625 C CA . GLN A 1 199 ? 13.358 -7.900 2.855 1.00 89.50 199 GLN A CA 1
ATOM 1626 C C . GLN A 1 199 ? 13.549 -9.417 2.866 1.00 89.50 199 GLN A C 1
ATOM 1628 O O . GLN A 1 199 ? 13.872 -9.993 1.827 1.00 89.50 199 GLN A O 1
ATOM 1633 N N . ALA A 1 200 ? 13.296 -10.077 3.998 1.00 89.00 200 ALA A N 1
ATOM 1634 C CA . ALA A 1 200 ? 13.377 -11.529 4.070 1.00 89.00 200 ALA A CA 1
ATOM 1635 C C . ALA A 1 200 ? 12.368 -12.202 3.135 1.00 89.00 200 ALA A C 1
ATOM 1637 O O . ALA A 1 200 ? 12.745 -13.095 2.383 1.00 89.00 200 ALA A O 1
ATOM 1638 N N . ILE A 1 201 ? 11.119 -11.727 3.090 1.00 90.00 201 ILE A N 1
ATOM 1639 C CA . ILE A 1 201 ? 10.110 -12.229 2.144 1.00 90.00 201 ILE A CA 1
ATOM 1640 C C . ILE A 1 201 ? 10.577 -12.054 0.689 1.00 90.00 201 ILE A C 1
ATOM 1642 O O . ILE A 1 201 ? 10.467 -12.987 -0.107 1.00 90.00 201 ILE A O 1
ATOM 1646 N N . CYS A 1 202 ? 11.128 -10.894 0.326 1.00 90.75 202 CYS A N 1
ATOM 1647 C CA . CYS A 1 202 ? 11.636 -10.616 -1.022 1.00 90.75 202 CYS A CA 1
ATOM 1648 C C . CYS A 1 202 ? 12.790 -11.556 -1.414 1.00 90.75 202 CYS A C 1
ATOM 1650 O O . CYS A 1 202 ? 12.848 -12.054 -2.542 1.00 90.75 202 CYS A O 1
ATOM 1652 N N . ILE A 1 203 ? 13.684 -11.843 -0.467 1.00 89.88 203 ILE A N 1
ATOM 1653 C CA . ILE A 1 203 ? 14.809 -12.758 -0.661 1.00 89.88 203 ILE A CA 1
ATOM 1654 C C . ILE A 1 203 ? 14.325 -14.202 -0.841 1.00 89.88 203 ILE A C 1
ATOM 1656 O O . ILE A 1 203 ? 14.682 -14.850 -1.826 1.00 89.88 203 ILE A O 1
ATOM 1660 N N . GLU A 1 204 ? 13.491 -14.675 0.082 1.00 87.56 204 GLU A N 1
ATOM 1661 C CA . GLU A 1 204 ? 12.971 -16.046 0.145 1.00 87.56 204 GLU A CA 1
ATOM 1662 C C . GLU A 1 204 ? 12.085 -16.400 -1.051 1.00 87.56 204 GLU A C 1
ATOM 1664 O O . GLU A 1 204 ? 12.188 -17.482 -1.625 1.00 87.56 204 GLU A O 1
ATOM 1669 N N . SER A 1 205 ? 11.250 -15.458 -1.488 1.00 89.75 205 SER A N 1
ATOM 1670 C CA . SER A 1 205 ? 10.419 -15.619 -2.689 1.00 89.75 205 SER A CA 1
ATOM 1671 C C . SER A 1 205 ? 11.229 -15.594 -3.992 1.00 89.75 205 SER A C 1
ATOM 1673 O O . SER A 1 205 ? 10.730 -15.997 -5.048 1.00 89.75 205 SER A O 1
ATOM 1675 N N . GLY A 1 206 ? 12.481 -15.126 -3.941 1.00 89.94 206 GLY A N 1
ATOM 1676 C CA . GLY A 1 206 ? 13.337 -14.932 -5.108 1.00 89.94 206 GLY A CA 1
ATOM 1677 C C . GLY A 1 206 ? 12.971 -13.715 -5.962 1.00 89.94 206 GLY A C 1
ATOM 1678 O O . GLY A 1 206 ? 13.528 -13.571 -7.049 1.00 89.94 206 GLY A O 1
ATOM 1679 N N . LEU A 1 207 ? 12.068 -12.842 -5.494 1.00 91.12 207 LEU A N 1
ATOM 1680 C CA . LEU A 1 207 ? 11.604 -11.660 -6.234 1.00 91.12 207 LEU A CA 1
ATOM 1681 C C . LEU A 1 207 ? 12.731 -10.667 -6.534 1.00 91.12 207 LEU A C 1
ATOM 1683 O O . LEU A 1 207 ? 12.728 -10.029 -7.583 1.00 91.12 207 LEU A O 1
ATOM 1687 N N . TRP A 1 208 ? 13.735 -10.598 -5.660 1.00 90.19 208 TRP A N 1
ATOM 1688 C CA . TRP A 1 208 ? 14.910 -9.742 -5.833 1.00 90.19 208 TRP A CA 1
ATOM 1689 C C . TRP A 1 208 ? 15.640 -9.940 -7.171 1.00 90.19 208 TRP A C 1
ATOM 1691 O O . TRP A 1 208 ? 16.258 -9.004 -7.670 1.00 90.19 208 TRP A O 1
ATOM 1701 N N . ARG A 1 209 ? 15.558 -11.138 -7.769 1.00 89.19 209 ARG A N 1
ATOM 1702 C CA . ARG A 1 209 ? 16.202 -11.468 -9.053 1.00 89.19 209 ARG A CA 1
ATOM 1703 C C . ARG A 1 209 ? 15.605 -10.713 -10.238 1.00 89.19 209 ARG A C 1
ATOM 1705 O O . ARG A 1 209 ? 16.243 -10.631 -11.279 1.00 89.19 209 ARG A O 1
ATOM 1712 N N . TYR A 1 210 ? 14.389 -10.203 -10.077 1.00 91.50 210 TYR A N 1
ATOM 1713 C CA . TYR A 1 210 ? 13.628 -9.536 -11.128 1.00 91.50 210 TYR A CA 1
ATOM 1714 C C . TYR A 1 210 ? 13.644 -8.007 -10.982 1.00 91.50 210 TYR A C 1
ATOM 1716 O O . TYR A 1 210 ? 12.997 -7.318 -11.765 1.00 91.50 210 TYR A O 1
ATOM 1724 N N . ILE A 1 211 ? 14.370 -7.464 -9.994 1.00 90.69 211 ILE A N 1
ATOM 1725 C CA . ILE A 1 211 ? 14.501 -6.016 -9.806 1.00 90.69 211 ILE A CA 1
ATOM 1726 C C . ILE A 1 211 ? 15.463 -5.448 -10.857 1.00 90.69 211 ILE A C 1
ATOM 1728 O O . ILE A 1 211 ? 16.625 -5.843 -10.949 1.00 90.69 211 ILE A O 1
ATOM 1732 N N . LEU A 1 212 ? 14.974 -4.484 -11.629 1.00 89.38 212 LEU A N 1
ATOM 1733 C CA . LEU A 1 212 ? 15.687 -3.801 -12.702 1.00 89.38 212 LEU A CA 1
ATOM 1734 C C . LEU A 1 212 ? 16.440 -2.576 -12.173 1.00 89.38 212 LEU A C 1
ATOM 1736 O O . LEU A 1 212 ? 15.966 -1.878 -11.276 1.00 89.38 212 LEU A O 1
ATOM 1740 N N . GLY A 1 213 ? 17.597 -2.277 -12.769 1.00 83.25 213 GLY A N 1
ATOM 1741 C CA . GLY A 1 213 ? 18.417 -1.120 -12.385 1.00 83.25 213 GLY A CA 1
ATOM 1742 C C . GLY A 1 213 ? 19.247 -1.334 -11.113 1.00 83.25 213 GLY A C 1
ATOM 1743 O O . GLY A 1 213 ? 19.697 -0.369 -10.503 1.00 83.25 213 GLY A O 1
ATOM 1744 N N . CYS A 1 214 ? 19.448 -2.587 -10.694 1.00 69.44 214 CYS A N 1
ATOM 1745 C CA . CYS A 1 214 ? 20.386 -2.935 -9.630 1.00 69.44 214 CYS A CA 1
ATOM 1746 C C . CYS A 1 214 ? 21.817 -3.064 -10.174 1.00 69.44 214 CYS A C 1
ATOM 1748 O O . CYS A 1 214 ? 22.050 -3.715 -11.188 1.00 69.44 214 CYS A O 1
ATOM 1750 N N . ASP A 1 215 ? 22.778 -2.478 -9.466 1.00 68.88 215 ASP A N 1
ATOM 1751 C CA . ASP A 1 215 ? 24.213 -2.614 -9.705 1.00 68.88 215 ASP A CA 1
ATOM 1752 C C . ASP A 1 215 ? 24.804 -3.861 -9.014 1.00 68.88 215 ASP A C 1
ATOM 1754 O O . ASP A 1 215 ? 24.182 -4.476 -8.144 1.00 68.88 215 ASP A O 1
ATOM 1758 N N . ASN A 1 216 ? 26.043 -4.224 -9.370 1.00 63.44 216 ASN A N 1
ATOM 1759 C CA . ASN A 1 216 ? 26.736 -5.404 -8.829 1.00 63.44 216 ASN A CA 1
ATOM 1760 C C . ASN A 1 216 ? 26.862 -5.394 -7.292 1.00 63.44 216 ASN A C 1
ATOM 1762 O O . ASN A 1 216 ? 26.865 -6.459 -6.673 1.00 63.44 216 ASN A O 1
ATOM 1766 N N . ASN A 1 217 ? 26.905 -4.216 -6.661 1.00 63.22 217 ASN A N 1
ATOM 1767 C CA . ASN A 1 217 ? 26.934 -4.101 -5.201 1.00 63.22 217 ASN A CA 1
ATOM 1768 C C . ASN A 1 217 ? 25.647 -4.617 -4.540 1.00 63.22 217 ASN A C 1
ATOM 1770 O O . ASN A 1 217 ? 25.718 -5.226 -3.470 1.00 63.22 217 ASN A O 1
ATOM 1774 N N . ASN A 1 218 ? 24.479 -4.457 -5.177 1.00 67.38 218 ASN A N 1
ATOM 1775 C CA . ASN A 1 218 ? 23.231 -5.007 -4.641 1.00 67.38 218 ASN A CA 1
ATOM 1776 C C . ASN A 1 218 ? 23.257 -6.542 -4.607 1.00 67.38 218 ASN A C 1
ATOM 1778 O O . ASN A 1 218 ? 22.765 -7.130 -3.647 1.00 67.38 218 ASN A O 1
ATOM 1782 N N . ASN A 1 219 ? 23.885 -7.198 -5.587 1.00 71.25 219 ASN A N 1
ATOM 1783 C CA . ASN A 1 219 ? 23.972 -8.662 -5.624 1.00 71.25 219 ASN A CA 1
ATOM 1784 C C . ASN A 1 219 ? 24.812 -9.226 -4.469 1.00 71.25 219 ASN A C 1
ATOM 1786 O O . ASN A 1 219 ? 24.420 -10.220 -3.856 1.00 71.25 219 ASN A O 1
ATOM 1790 N N . ASN A 1 220 ? 25.920 -8.565 -4.123 1.00 73.62 220 ASN A N 1
ATOM 1791 C CA . ASN A 1 220 ? 26.757 -8.957 -2.985 1.00 73.62 220 ASN A CA 1
ATOM 1792 C C . ASN A 1 220 ? 26.016 -8.780 -1.652 1.00 73.62 220 ASN A C 1
ATOM 1794 O O . ASN A 1 220 ? 26.039 -9.676 -0.806 1.00 73.62 220 ASN A O 1
ATOM 1798 N N . ASN A 1 221 ? 25.297 -7.665 -1.490 1.00 79.56 221 ASN A N 1
ATOM 1799 C CA . ASN A 1 221 ? 24.477 -7.418 -0.303 1.00 79.56 221 ASN A CA 1
ATOM 1800 C C . ASN A 1 221 ? 23.368 -8.466 -0.154 1.00 79.56 221 ASN A C 1
ATOM 1802 O O . ASN A 1 221 ? 23.160 -8.997 0.936 1.00 79.56 221 ASN A O 1
ATOM 1806 N N . ILE A 1 222 ? 22.696 -8.823 -1.252 1.00 81.69 222 ILE A N 1
ATOM 1807 C CA . ILE A 1 222 ? 21.664 -9.864 -1.247 1.00 81.69 222 ILE A CA 1
ATOM 1808 C C . ILE A 1 222 ? 22.263 -11.232 -0.904 1.00 81.69 222 ILE A C 1
ATOM 1810 O O . ILE A 1 222 ? 21.655 -11.983 -0.146 1.00 81.69 222 ILE A O 1
ATOM 1814 N N . ALA A 1 223 ? 23.452 -11.569 -1.412 1.00 81.06 223 ALA A N 1
ATOM 1815 C CA . ALA A 1 223 ? 24.126 -12.823 -1.074 1.00 81.06 223 ALA A CA 1
ATOM 1816 C C . ALA A 1 223 ? 24.464 -12.912 0.425 1.00 81.06 223 ALA A C 1
ATOM 1818 O O . ALA A 1 223 ? 24.182 -13.931 1.056 1.00 81.06 223 ALA A O 1
ATOM 1819 N N . ALA A 1 224 ? 24.986 -11.831 1.011 1.00 83.06 224 ALA A N 1
ATOM 1820 C CA . ALA A 1 224 ? 25.245 -11.756 2.447 1.00 83.06 224 ALA A CA 1
ATOM 1821 C C . ALA A 1 224 ? 23.951 -11.888 3.272 1.00 83.06 224 ALA A C 1
ATOM 1823 O O . ALA A 1 224 ? 23.901 -12.649 4.238 1.00 83.06 224 ALA A O 1
ATOM 1824 N N . MET A 1 225 ? 22.879 -11.203 2.861 1.00 84.19 225 MET A N 1
ATOM 1825 C CA . MET A 1 225 ? 21.573 -11.292 3.521 1.00 84.19 225 MET A CA 1
ATOM 1826 C C . MET A 1 225 ? 20.973 -12.697 3.434 1.00 84.19 225 MET A C 1
ATOM 1828 O O . MET A 1 225 ? 20.418 -13.184 4.414 1.00 84.19 225 MET A O 1
ATOM 1832 N N . ARG A 1 226 ? 21.121 -13.381 2.296 1.00 86.62 226 ARG A N 1
ATOM 1833 C CA . ARG A 1 226 ? 20.699 -14.779 2.135 1.00 86.62 226 ARG A CA 1
ATOM 1834 C C . ARG A 1 226 ? 21.401 -15.702 3.120 1.00 86.62 226 ARG A C 1
ATOM 1836 O O . ARG A 1 226 ? 20.724 -16.449 3.814 1.00 86.62 226 ARG A O 1
ATOM 1843 N N . ALA A 1 227 ? 22.725 -15.601 3.224 1.00 85.00 227 ALA A N 1
ATOM 1844 C CA . ALA A 1 227 ? 23.494 -16.405 4.170 1.00 85.00 227 ALA A CA 1
ATOM 1845 C C . ALA A 1 227 ? 23.060 -16.151 5.628 1.00 85.00 227 ALA A C 1
ATOM 1847 O O . ALA A 1 227 ? 22.956 -17.088 6.419 1.00 85.00 227 ALA A O 1
ATOM 1848 N N . ALA A 1 228 ? 22.748 -14.898 5.977 1.00 84.50 228 ALA A N 1
ATOM 1849 C CA . ALA A 1 228 ? 22.227 -14.555 7.299 1.00 84.50 228 ALA A CA 1
ATOM 1850 C C . ALA A 1 228 ? 20.848 -15.188 7.572 1.00 84.50 228 ALA A C 1
ATOM 1852 O O . ALA A 1 228 ? 20.647 -15.770 8.637 1.00 84.50 228 ALA A O 1
ATOM 1853 N N . LEU A 1 229 ? 19.917 -15.135 6.612 1.00 85.38 229 LEU A N 1
ATOM 1854 C CA . LEU A 1 229 ? 18.591 -15.751 6.753 1.00 85.38 229 LEU A CA 1
ATOM 1855 C C . LEU A 1 229 ? 18.667 -17.283 6.826 1.00 85.38 229 LEU A C 1
ATOM 1857 O O . LEU A 1 229 ? 17.977 -17.889 7.642 1.00 85.38 229 LEU A O 1
ATOM 1861 N N . GLU A 1 230 ? 19.534 -17.909 6.027 1.00 84.56 230 GLU A N 1
ATOM 1862 C CA . GLU A 1 230 ? 19.785 -19.356 6.076 1.00 84.56 230 GLU A CA 1
ATOM 1863 C C . GLU A 1 230 ? 20.334 -19.786 7.448 1.00 84.56 230 GLU A C 1
ATOM 1865 O O . GLU A 1 230 ? 19.886 -20.787 8.010 1.00 84.56 230 GLU A O 1
ATOM 1870 N N . SER A 1 231 ? 21.235 -18.990 8.033 1.00 82.62 231 SER A N 1
ATOM 1871 C CA . SER A 1 231 ? 21.741 -19.208 9.394 1.00 82.62 231 SER A CA 1
ATOM 1872 C C . SER A 1 231 ? 20.639 -19.091 10.455 1.00 82.62 231 SER A C 1
ATOM 1874 O O . SER A 1 231 ? 20.520 -19.960 11.317 1.00 82.62 231 SER A O 1
ATOM 1876 N N . GLU A 1 232 ? 19.783 -18.067 10.376 1.00 81.50 232 GLU A N 1
ATOM 1877 C CA . GLU A 1 232 ? 18.652 -17.895 11.302 1.00 81.50 232 GLU A CA 1
ATOM 1878 C C . GLU A 1 232 ? 17.641 -19.047 11.207 1.00 81.50 232 GLU A C 1
ATOM 1880 O O . GLU A 1 232 ? 17.155 -19.535 12.230 1.00 81.50 232 GLU A O 1
ATOM 1885 N N . LYS A 1 233 ? 17.360 -19.536 9.992 1.00 80.31 233 LYS A N 1
ATOM 1886 C CA . LYS A 1 233 ? 16.506 -20.715 9.774 1.00 80.31 233 LYS A CA 1
ATOM 1887 C C . LYS A 1 233 ? 17.089 -21.985 10.378 1.00 80.31 233 LYS A C 1
ATOM 1889 O O . LYS A 1 233 ? 16.349 -22.788 10.934 1.00 80.31 233 LYS A O 1
ATOM 1894 N N . ALA A 1 234 ? 18.405 -22.173 10.297 1.00 79.19 234 ALA A N 1
ATOM 1895 C CA . ALA A 1 234 ? 19.062 -23.336 10.889 1.00 79.19 234 ALA A CA 1
ATOM 1896 C C . ALA A 1 234 ? 18.988 -23.338 12.430 1.00 79.19 234 ALA A C 1
ATOM 1898 O O . ALA A 1 234 ? 19.047 -24.395 13.055 1.00 79.19 234 ALA A O 1
ATOM 1899 N N . GLN A 1 235 ? 18.846 -22.161 13.046 1.00 77.50 235 GLN A N 1
ATOM 1900 C CA . GLN A 1 235 ? 18.875 -21.976 14.499 1.00 77.50 235 GLN A CA 1
ATOM 1901 C C . GLN A 1 235 ? 17.490 -21.926 15.161 1.00 77.50 235 GLN A C 1
ATOM 1903 O O . GLN A 1 235 ? 17.404 -21.866 16.394 1.00 77.50 235 GLN A O 1
ATOM 1908 N N . ALA A 1 236 ? 16.399 -21.912 14.391 1.00 69.88 236 ALA A N 1
ATOM 1909 C CA . ALA A 1 236 ? 15.054 -21.752 14.931 1.00 69.88 236 ALA A CA 1
ATOM 1910 C C . ALA A 1 236 ? 14.002 -22.533 14.123 1.00 69.88 236 ALA A C 1
ATOM 1912 O O . ALA A 1 236 ? 14.007 -22.470 12.899 1.00 69.88 236 ALA A O 1
ATOM 1913 N N . PRO A 1 237 ? 13.033 -23.205 14.779 1.00 74.56 237 PRO A N 1
ATOM 1914 C CA . PRO A 1 237 ? 11.874 -23.749 14.073 1.00 74.56 237 PRO A CA 1
ATOM 1915 C C . PRO A 1 237 ? 11.088 -22.623 13.376 1.00 74.56 237 PRO A C 1
ATOM 1917 O O . PRO A 1 237 ? 11.059 -21.495 13.876 1.00 74.56 237 PRO A O 1
ATOM 1920 N N . ASP A 1 238 ? 10.397 -22.931 12.272 1.00 67.62 238 ASP A N 1
ATOM 1921 C CA . ASP A 1 238 ? 9.682 -21.962 11.411 1.00 67.62 238 ASP A CA 1
ATOM 1922 C C . ASP A 1 238 ? 8.816 -20.946 12.181 1.00 67.62 238 ASP A C 1
ATOM 1924 O O . ASP A 1 238 ? 8.763 -19.762 11.842 1.00 67.62 238 ASP A O 1
ATOM 1928 N N . SER A 1 239 ? 8.165 -21.375 13.269 1.00 66.25 239 SER A N 1
ATOM 1929 C CA . SER A 1 239 ? 7.324 -20.511 14.110 1.00 66.25 239 SER A CA 1
ATOM 1930 C C . SER A 1 239 ? 8.097 -19.424 14.875 1.00 66.25 239 SER A C 1
ATOM 1932 O O . SER A 1 239 ? 7.507 -18.436 15.316 1.00 66.25 239 SER A O 1
ATOM 1934 N N . ALA A 1 240 ? 9.400 -19.618 15.087 1.00 72.69 240 ALA A N 1
ATOM 1935 C CA . ALA A 1 240 ? 10.299 -18.695 15.777 1.00 72.69 240 ALA A CA 1
ATOM 1936 C C . ALA A 1 240 ? 11.175 -17.884 14.807 1.00 72.69 240 ALA A C 1
ATOM 1938 O O . ALA A 1 240 ? 11.571 -16.776 15.163 1.00 72.69 240 ALA A O 1
ATOM 1939 N N . TYR A 1 241 ? 11.408 -18.383 13.591 1.00 78.69 241 TYR A N 1
ATOM 1940 C CA . TYR A 1 241 ? 12.175 -17.700 12.544 1.00 78.69 241 TYR A CA 1
ATOM 1941 C C . TYR A 1 241 ? 11.625 -16.298 12.237 1.00 78.69 241 TYR A C 1
ATOM 1943 O O . TYR A 1 241 ? 12.315 -15.298 12.422 1.00 78.69 241 TYR A O 1
ATOM 1951 N N . TRP A 1 242 ? 10.340 -16.193 11.885 1.00 76.75 242 TRP A N 1
ATOM 1952 C CA . TRP A 1 242 ? 9.732 -14.908 11.506 1.00 76.75 242 TRP A CA 1
ATOM 1953 C C . TRP A 1 242 ? 9.690 -13.885 12.647 1.00 76.75 242 TRP A C 1
ATOM 1955 O O . TRP A 1 242 ? 9.742 -12.681 12.407 1.00 76.75 242 TRP A O 1
ATOM 1965 N N . LYS A 1 243 ? 9.665 -14.354 13.901 1.00 73.19 243 LYS A N 1
ATOM 1966 C CA . LYS A 1 243 ? 9.771 -13.484 15.083 1.00 73.19 243 LYS A CA 1
ATOM 1967 C C . LYS A 1 243 ? 11.183 -12.941 15.304 1.00 73.19 243 LYS A C 1
ATOM 1969 O O . LYS A 1 243 ? 11.322 -11.926 15.979 1.00 73.19 243 LYS A O 1
ATOM 1974 N N . ARG A 1 244 ? 12.216 -13.629 14.810 1.00 72.06 244 ARG A N 1
ATOM 1975 C CA . ARG A 1 244 ? 13.619 -13.197 14.908 1.00 72.06 244 ARG A CA 1
ATOM 1976 C C . ARG A 1 244 ? 13.992 -12.268 13.764 1.00 72.06 244 ARG A C 1
ATOM 1978 O O . ARG A 1 244 ? 14.563 -11.220 14.016 1.00 72.06 244 ARG A O 1
ATOM 1985 N N . VAL A 1 245 ? 13.564 -12.595 12.547 1.00 72.31 245 VAL A N 1
ATOM 1986 C CA . VAL A 1 245 ? 13.793 -11.776 11.346 1.00 72.31 245 VAL A CA 1
ATOM 1987 C C . VAL A 1 245 ? 13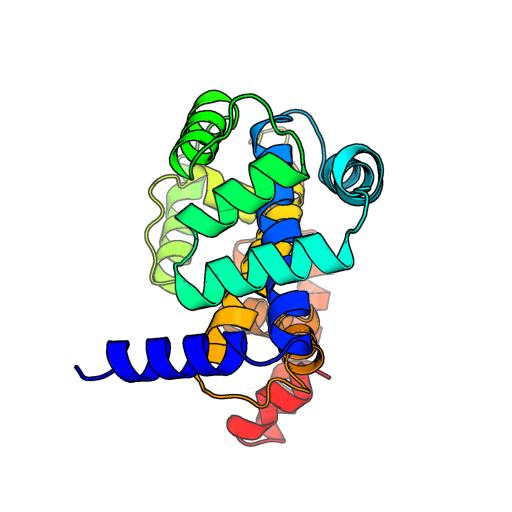.162 -10.383 11.452 1.00 72.31 245 VAL A C 1
ATOM 1989 O O . VAL A 1 245 ? 13.719 -9.414 10.946 1.00 72.31 245 VAL A O 1
ATOM 1992 N N . GLY A 1 246 ? 12.002 -10.267 12.106 1.00 60.41 246 GLY A N 1
ATOM 1993 C CA . GLY A 1 246 ? 11.312 -8.986 12.278 1.00 60.41 246 GLY A CA 1
ATOM 1994 C C . GLY A 1 246 ? 11.911 -8.047 13.337 1.00 60.41 246 GLY A C 1
ATOM 1995 O O . GLY A 1 246 ? 11.511 -6.884 13.376 1.00 60.41 246 GLY A O 1
ATOM 1996 N N . LYS A 1 247 ? 12.837 -8.523 14.185 1.00 59.03 247 LYS A N 1
ATOM 1997 C CA . LYS A 1 247 ? 13.482 -7.739 15.257 1.00 59.03 247 LYS A CA 1
ATOM 1998 C C . LYS A 1 247 ? 14.787 -7.111 14.786 1.00 59.03 247 LYS A C 1
ATOM 2000 O O . LYS A 1 247 ? 15.042 -5.933 15.116 1.00 59.03 247 LYS A O 1
#